Protein AF-A0A7J7IJU5-F1 (afdb_monomer_lite)

pLDDT: mean 72.59, std 25.87, range [23.06, 98.38]

InterPro domains:
  IPR029044 Nucleotide-diphospho-sugar transferases [G3DSA:3.90.550.10] (80-306)
  IPR029044 Nucleotide-diphospho-sugar transferases [SSF53448] (81-283)
  IPR050587 GNT1/Glycosyltransferase 8 [PTHR11183] (46-292)

Foldseek 3Di:
DDDDDDPDDQDDDFDDQQWDQDPDDDDDDDDDDDDDDDDDDDDDDDDDDDDPPDPPPAPDPLDDDPPLADPVRHGQAWAEAAEEEEEALVLLVLLLQQLVLQVVFADVQQEDADPPAFAEADHNVSRNVRSVVQVVCVVPHRRYAAEYEYEPNHDPVSRVVCRNSRYYYYYFYFQAQLLPDDPLDDVVQRRQCSVLCLQAPQSHQKYWYAYSSTGHNHHPRLLQLFAAKEFAASGLQFTDPRTMMHRHDPVVSVVLSVCSNPADFPNSHDRSSVSRVVVCLSLAAEEDPDDPRPNDDYDDSPDRDPHDYHYYDRPPPPPDD

Radius of gyration: 22.29 Å; chains: 1; bounding box: 72×48×71 Å

Organism: NCBI:txid2690220

Structure (mmCIF, N/CA/C/O backbone):
data_AF-A0A7J7IJU5-F1
#
_entry.id   AF-A0A7J7IJU5-F1
#
loop_
_atom_site.group_PDB
_atom_site.id
_atom_site.type_symbol
_atom_site.label_atom_id
_atom_site.label_alt_id
_atom_site.label_comp_id
_atom_site.label_asym_id
_atom_site.label_entity_id
_atom_site.label_seq_id
_atom_site.pdbx_PDB_ins_code
_atom_site.Cartn_x
_atom_site.Cartn_y
_atom_site.Cartn_z
_atom_site.occupancy
_atom_site.B_iso_or_equiv
_atom_site.auth_seq_id
_atom_site.auth_comp_id
_atom_site.auth_asym_id
_atom_site.auth_atom_id
_atom_site.pdbx_PDB_model_num
ATOM 1 N N . MET A 1 1 ? -13.510 -19.872 -47.239 1.00 38.62 1 MET A N 1
ATOM 2 C CA . MET A 1 1 ? -12.291 -20.100 -46.435 1.00 38.62 1 MET A CA 1
ATOM 3 C C . MET A 1 1 ? -11.341 -18.932 -46.670 1.00 38.62 1 MET A C 1
ATOM 5 O O . MET A 1 1 ? -10.743 -18.876 -47.733 1.00 38.62 1 MET A O 1
ATOM 9 N N . ARG A 1 2 ? -11.307 -17.959 -45.749 1.00 26.45 2 ARG A N 1
ATOM 10 C CA . ARG A 1 2 ? -10.213 -16.995 -45.505 1.00 26.45 2 ARG A CA 1
ATOM 11 C C . ARG A 1 2 ? -10.638 -16.083 -44.348 1.00 26.45 2 ARG A C 1
ATOM 13 O O . ARG A 1 2 ? -11.467 -15.198 -44.511 1.00 26.45 2 ARG A O 1
ATOM 20 N N . PHE A 1 3 ? -10.116 -16.413 -43.171 1.00 32.12 3 PHE A N 1
ATOM 21 C CA . PHE A 1 3 ? -10.009 -15.539 -42.007 1.00 32.12 3 PHE A CA 1
ATOM 22 C C . PHE A 1 3 ? -9.029 -14.413 -42.338 1.00 32.12 3 PHE A C 1
ATOM 24 O O . PHE A 1 3 ? -7.955 -14.719 -42.851 1.00 32.12 3 PHE A O 1
ATOM 31 N N . GLN A 1 4 ? -9.344 -13.164 -41.987 1.00 31.05 4 GLN A N 1
ATOM 32 C CA . GLN A 1 4 ? -8.319 -12.174 -41.653 1.00 31.05 4 GLN A CA 1
ATOM 33 C C . GLN A 1 4 ? -8.912 -10.997 -40.858 1.00 31.05 4 GLN A C 1
ATOM 35 O O . GLN A 1 4 ? -9.687 -10.198 -41.371 1.00 31.05 4 GLN A O 1
ATOM 40 N N . THR A 1 5 ? -8.492 -10.944 -39.588 1.00 31.42 5 THR A N 1
ATOM 41 C CA . THR A 1 5 ? -8.144 -9.744 -38.800 1.00 31.42 5 THR A CA 1
ATOM 42 C C . THR A 1 5 ? -9.168 -8.610 -38.696 1.00 31.42 5 THR A C 1
ATOM 44 O O . THR A 1 5 ? -9.097 -7.622 -39.420 1.00 31.42 5 THR A O 1
ATOM 47 N N . LEU A 1 6 ? -10.014 -8.679 -37.661 1.00 27.66 6 LEU A N 1
ATOM 48 C CA . LEU A 1 6 ? -10.513 -7.481 -36.980 1.00 27.66 6 LEU A CA 1
ATOM 49 C C . LEU A 1 6 ? -9.526 -7.119 -35.859 1.00 27.66 6 LEU A C 1
ATOM 51 O O . LEU A 1 6 ? -9.515 -7.739 -34.798 1.00 27.66 6 LEU A O 1
ATOM 55 N N . ALA A 1 7 ? -8.678 -6.125 -36.113 1.00 28.22 7 ALA A N 1
ATOM 56 C CA . ALA A 1 7 ? -7.952 -5.422 -35.067 1.00 28.22 7 ALA A CA 1
ATOM 57 C C . ALA A 1 7 ? -8.951 -4.517 -34.329 1.00 28.22 7 ALA A C 1
ATOM 59 O O . ALA A 1 7 ? -9.384 -3.496 -34.860 1.00 28.22 7 ALA A O 1
ATOM 60 N N . PHE A 1 8 ? -9.360 -4.910 -33.122 1.00 29.73 8 PHE A N 1
ATOM 61 C CA . PHE A 1 8 ? -10.132 -4.040 -32.237 1.00 29.73 8 PHE A CA 1
ATOM 62 C C . PHE A 1 8 ? -9.184 -3.009 -31.620 1.00 29.73 8 PHE A C 1
ATOM 64 O O . PHE A 1 8 ? -8.458 -3.292 -30.670 1.00 29.73 8 PHE A O 1
ATOM 71 N N . ALA A 1 9 ? -9.177 -1.806 -32.190 1.00 29.08 9 ALA A N 1
ATOM 72 C CA . ALA A 1 9 ? -8.579 -0.637 -31.570 1.00 29.08 9 ALA A CA 1
ATOM 73 C C . ALA A 1 9 ? -9.382 -0.280 -30.307 1.00 29.08 9 ALA A C 1
ATOM 75 O O . ALA A 1 9 ? -10.560 0.074 -30.389 1.00 29.08 9 ALA A O 1
ATOM 76 N N . CYS A 1 10 ? -8.750 -0.386 -29.136 1.00 31.80 10 CYS A N 1
ATOM 77 C CA . CYS A 1 10 ? -9.272 0.159 -27.884 1.00 31.80 10 CYS A CA 1
ATOM 78 C C . CYS A 1 10 ? -9.218 1.692 -27.965 1.00 31.80 10 CYS A C 1
ATOM 80 O O . CYS A 1 10 ? -8.176 2.305 -27.736 1.00 31.80 10 CYS A O 1
ATOM 82 N N . PHE A 1 11 ? -10.333 2.307 -28.355 1.00 26.62 11 PHE A N 1
ATOM 83 C CA . PHE A 1 11 ? -10.496 3.756 -28.337 1.00 26.62 11 PHE A CA 1
ATOM 84 C C . PHE A 1 11 ? -10.650 4.266 -26.900 1.00 26.62 11 PHE A C 1
ATOM 86 O O . PHE A 1 11 ? -11.358 3.683 -26.081 1.00 26.62 11 PHE A O 1
ATOM 93 N N . PHE A 1 12 ? -9.959 5.373 -26.631 1.00 28.73 12 PHE A N 1
ATOM 94 C CA . PHE A 1 12 ? -9.918 6.101 -25.369 1.00 28.73 12 PHE A CA 1
ATOM 95 C C . PHE A 1 12 ? -11.319 6.408 -24.820 1.00 28.73 12 PHE A C 1
ATOM 97 O O . PHE A 1 12 ? -12.064 7.188 -25.407 1.00 28.73 12 PHE A O 1
ATOM 104 N N . PHE A 1 13 ? -11.616 5.882 -23.635 1.00 25.08 13 PHE A N 1
ATOM 105 C CA . PHE A 1 13 ? -12.555 6.486 -22.695 1.00 25.08 13 PHE A CA 1
ATOM 106 C C . PHE A 1 13 ? -11.824 6.607 -21.357 1.00 25.08 13 PHE A C 1
ATOM 108 O O . PHE A 1 13 ? -11.485 5.602 -20.739 1.00 25.08 13 PHE A O 1
ATOM 115 N N . LEU A 1 14 ? -11.521 7.843 -20.944 1.00 27.62 14 LEU A N 1
ATOM 116 C CA . LEU A 1 14 ? -11.050 8.131 -19.591 1.00 27.62 14 LEU A CA 1
ATOM 117 C C . LEU A 1 14 ? -12.208 7.860 -18.624 1.00 27.62 14 LEU A C 1
ATOM 119 O O . LEU A 1 14 ? -13.144 8.654 -18.546 1.00 27.62 14 LEU A O 1
ATOM 123 N N . ALA A 1 15 ? -12.135 6.765 -17.874 1.00 28.16 15 ALA A N 1
ATOM 124 C CA . ALA A 1 15 ? -12.884 6.626 -16.636 1.00 28.16 15 ALA A CA 1
ATOM 125 C C . ALA A 1 15 ? -12.007 7.179 -15.502 1.00 28.16 15 ALA A C 1
ATOM 127 O O . ALA A 1 15 ? -10.975 6.600 -15.163 1.00 28.16 15 ALA A O 1
ATOM 128 N N . LEU A 1 16 ? -12.387 8.339 -14.957 1.00 29.56 16 LEU A N 1
ATOM 129 C CA . LEU A 1 16 ? -11.792 8.869 -13.733 1.00 29.56 16 LEU A CA 1
ATOM 130 C C . LEU A 1 16 ? -12.107 7.911 -12.579 1.00 29.56 16 LEU A C 1
ATOM 132 O O . LEU A 1 16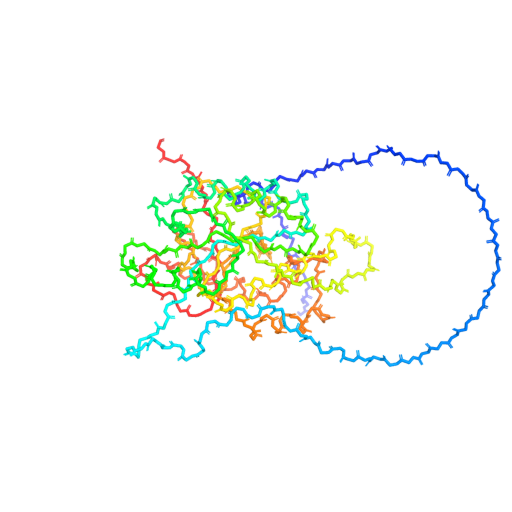 ? -13.239 7.841 -12.105 1.00 29.56 16 LEU A O 1
ATOM 136 N N . VAL A 1 17 ? -11.086 7.215 -12.091 1.00 34.50 17 VAL A N 1
ATOM 137 C CA . VAL A 1 17 ? -11.054 6.761 -10.700 1.00 34.50 17 VAL A CA 1
ATOM 138 C C . VAL A 1 17 ? -10.927 8.025 -9.845 1.00 34.50 17 VAL A C 1
ATOM 140 O O . VAL A 1 17 ? -10.133 8.903 -10.181 1.00 34.50 17 VAL A O 1
ATOM 143 N N . SER A 1 18 ? -11.691 8.158 -8.757 1.00 33.94 18 SER A N 1
ATOM 144 C CA . SER A 1 18 ? -11.600 9.289 -7.809 1.00 33.94 18 SER A CA 1
ATOM 145 C C . SER A 1 18 ? -10.322 9.257 -6.949 1.00 33.94 18 SER A C 1
ATOM 147 O O . SER A 1 18 ? -10.354 9.483 -5.745 1.00 33.94 18 SER A O 1
ATOM 149 N N . VAL A 1 19 ? -9.194 9.000 -7.606 1.00 34.78 19 VAL A N 1
ATOM 150 C CA . VAL A 1 19 ? -7.821 9.217 -7.178 1.00 34.78 19 VAL A CA 1
ATOM 151 C C . VAL A 1 19 ? -7.197 10.076 -8.275 1.00 34.78 19 VAL A C 1
ATOM 153 O O . VAL A 1 19 ? -6.889 9.597 -9.366 1.00 34.78 19 VAL A O 1
ATOM 156 N N . VAL A 1 20 ? -7.083 11.381 -8.030 1.00 30.08 20 VAL A N 1
ATOM 157 C CA . VAL A 1 20 ? -6.469 12.303 -8.992 1.00 30.08 20 VAL A CA 1
ATOM 158 C C . VAL A 1 20 ? -4.949 12.155 -8.889 1.00 30.08 20 VAL A C 1
ATOM 160 O O . VAL A 1 20 ? -4.330 12.820 -8.069 1.00 30.08 20 VAL A O 1
ATOM 163 N N . SER A 1 21 ? -4.344 11.290 -9.712 1.00 31.09 21 SER A N 1
ATOM 164 C CA . SER A 1 21 ? -2.883 11.274 -9.900 1.00 31.09 21 SER A CA 1
ATOM 165 C C . SER A 1 21 ? -2.482 12.533 -10.671 1.00 31.09 21 SER A C 1
ATOM 167 O O . SER A 1 21 ? -2.738 12.676 -11.873 1.00 31.09 21 SER A O 1
ATOM 169 N N . THR A 1 22 ? -1.900 13.507 -9.973 1.00 27.75 22 THR A N 1
ATOM 170 C CA . THR A 1 22 ? -1.350 14.706 -10.608 1.00 27.75 22 THR A CA 1
ATOM 171 C C . THR A 1 22 ? 0.013 14.378 -11.210 1.00 27.75 22 THR A C 1
ATOM 173 O O . THR A 1 22 ? 0.999 14.224 -10.490 1.00 27.75 22 THR A O 1
ATOM 176 N N . ARG A 1 23 ? 0.108 14.319 -12.544 1.00 29.00 23 ARG A N 1
ATOM 177 C CA . ARG A 1 23 ? 1.403 14.317 -13.242 1.00 29.00 23 ARG A CA 1
ATOM 178 C C . ARG A 1 23 ? 2.095 15.671 -13.046 1.00 29.00 23 ARG A C 1
ATOM 180 O O . ARG A 1 23 ? 1.832 16.609 -13.792 1.00 29.00 23 ARG A O 1
ATOM 187 N N . SER A 1 24 ? 3.009 15.766 -12.086 1.00 29.55 24 SER A N 1
ATOM 188 C CA . SER A 1 24 ? 3.898 16.925 -11.950 1.00 29.55 24 SER A CA 1
ATOM 189 C C . SER A 1 24 ? 5.119 16.766 -12.859 1.00 29.55 24 SER A C 1
ATOM 191 O O . SER A 1 24 ? 6.036 16.000 -12.568 1.00 29.55 24 SER A O 1
ATOM 193 N N . ALA A 1 25 ? 5.135 17.495 -13.976 1.00 29.41 25 ALA A N 1
ATOM 194 C CA . ALA A 1 25 ? 6.329 17.717 -14.786 1.00 29.41 25 ALA A CA 1
ATOM 195 C C . ALA A 1 25 ? 7.135 18.878 -14.178 1.00 29.41 25 ALA A C 1
ATOM 197 O O . ALA A 1 25 ? 6.853 20.043 -14.445 1.00 29.41 25 ALA A O 1
ATOM 198 N N . LEU A 1 26 ? 8.130 18.568 -13.346 1.00 27.89 26 LEU A N 1
ATOM 199 C CA . LEU A 1 26 ? 9.139 19.538 -12.917 1.00 27.89 26 LEU A CA 1
ATOM 200 C C . LEU A 1 26 ? 10.349 19.425 -13.849 1.00 27.89 26 LEU A C 1
ATOM 202 O O . LEU A 1 26 ? 11.169 18.517 -13.738 1.00 27.89 26 LEU A O 1
ATOM 206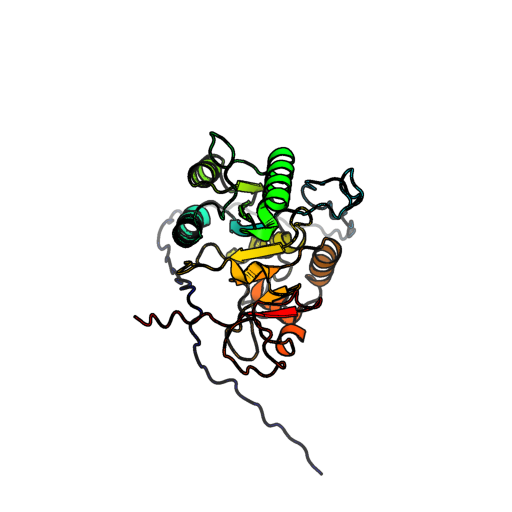 N N . SER A 1 27 ? 10.408 20.345 -14.810 1.00 25.02 27 SER A N 1
ATOM 207 C CA . SER A 1 27 ? 11.560 20.586 -15.679 1.00 25.02 27 SER A CA 1
ATOM 208 C C . SER A 1 27 ? 12.693 21.208 -14.862 1.00 25.02 27 SER A C 1
ATOM 210 O O . SER A 1 27 ? 12.609 22.376 -14.489 1.00 25.02 27 SER A O 1
ATOM 212 N N . ALA A 1 28 ? 13.760 20.453 -14.607 1.00 26.80 28 ALA A N 1
ATOM 213 C CA . ALA A 1 28 ? 15.030 21.006 -14.151 1.00 26.80 28 ALA A CA 1
ATOM 214 C C . ALA A 1 28 ? 15.864 21.401 -15.381 1.00 26.80 28 ALA A C 1
ATOM 216 O O . ALA A 1 28 ? 16.470 20.550 -16.031 1.00 26.80 28 ALA A O 1
ATOM 217 N N . GLN A 1 29 ? 15.863 22.692 -15.717 1.00 25.11 29 GLN A N 1
ATOM 218 C CA . GLN A 1 29 ? 16.874 23.302 -16.580 1.00 25.11 29 GLN A CA 1
ATOM 219 C C . GLN A 1 29 ? 17.861 24.101 -15.720 1.00 25.11 29 GLN A C 1
ATOM 221 O O . GLN A 1 29 ? 17.470 24.741 -14.749 1.00 25.11 29 GLN A O 1
ATOM 226 N N . ASP A 1 30 ? 19.121 24.046 -16.153 1.00 24.31 30 ASP A N 1
ATOM 227 C CA . ASP A 1 30 ? 20.288 24.846 -15.769 1.00 24.31 30 ASP A CA 1
ATOM 228 C C . ASP A 1 30 ? 20.944 24.631 -14.396 1.00 24.31 30 ASP A C 1
ATOM 230 O O . ASP A 1 30 ? 20.589 25.243 -13.396 1.00 24.31 30 ASP A O 1
ATOM 234 N N . ALA A 1 31 ? 22.047 23.868 -14.410 1.00 25.59 31 ALA A N 1
ATOM 235 C CA . ALA A 1 31 ? 23.362 24.366 -13.982 1.00 25.59 31 ALA A CA 1
ATOM 236 C C . ALA A 1 31 ? 24.473 23.343 -14.300 1.00 25.59 31 ALA A C 1
ATOM 238 O O . ALA A 1 31 ? 24.598 22.324 -13.628 1.00 25.59 31 ALA A O 1
ATOM 239 N N . SER A 1 32 ? 25.311 23.617 -15.307 1.00 26.33 32 SER A N 1
ATOM 240 C CA . SER A 1 32 ? 26.780 23.456 -15.224 1.00 26.33 32 SER A CA 1
ATOM 241 C C . SER A 1 32 ? 27.451 23.682 -16.585 1.00 26.33 32 SER A C 1
ATOM 243 O O . SER A 1 32 ? 27.521 22.815 -17.450 1.00 26.33 32 SER A O 1
ATOM 245 N N . LYS A 1 33 ? 28.026 24.875 -16.752 1.00 25.83 33 LYS A N 1
ATOM 246 C CA . LYS A 1 33 ? 29.188 25.085 -17.619 1.00 25.83 33 LYS A CA 1
ATOM 247 C C . LYS A 1 33 ? 30.412 25.134 -16.715 1.00 25.83 33 LYS A C 1
ATOM 249 O O . LYS A 1 33 ? 30.638 26.160 -16.086 1.00 25.83 33 LYS A O 1
ATOM 254 N N . GLN A 1 34 ? 31.227 24.082 -16.704 1.00 27.52 34 GLN A N 1
ATOM 255 C CA . GLN A 1 34 ? 32.669 24.278 -16.565 1.00 27.52 34 GLN A CA 1
ATOM 256 C C . GLN A 1 34 ? 33.465 23.113 -17.156 1.00 27.52 34 GLN A C 1
ATOM 258 O O . GLN A 1 34 ? 33.178 21.938 -16.964 1.00 27.52 34 GLN A O 1
ATOM 263 N N . THR A 1 35 ? 34.432 23.505 -17.970 1.00 25.81 35 THR A N 1
ATOM 264 C CA . THR A 1 35 ? 35.278 22.729 -18.874 1.00 25.81 35 THR A CA 1
ATOM 265 C C . THR A 1 35 ? 36.474 22.072 -18.171 1.00 25.81 35 THR A C 1
ATOM 267 O O . THR A 1 35 ? 37.166 22.776 -17.450 1.00 25.81 35 THR A O 1
ATOM 270 N N . ARG A 1 36 ? 36.716 20.781 -18.490 1.00 23.77 36 ARG A N 1
ATOM 271 C CA . ARG A 1 36 ? 37.984 20.028 -18.768 1.00 23.77 36 ARG A CA 1
ATOM 272 C C . ARG A 1 36 ? 39.268 20.291 -17.929 1.00 23.77 36 ARG A C 1
ATOM 274 O O . ARG A 1 36 ? 39.547 21.435 -17.603 1.00 23.77 36 ARG A O 1
ATOM 281 N N . PRO A 1 37 ? 40.151 19.278 -17.716 1.00 25.50 37 PRO A N 1
ATOM 282 C CA . PRO A 1 37 ? 40.849 18.610 -18.825 1.00 25.50 37 PRO A CA 1
ATOM 283 C C . PRO A 1 37 ? 41.052 17.086 -18.728 1.00 25.50 37 PRO A C 1
ATOM 285 O O . PRO A 1 37 ? 40.875 16.434 -17.710 1.00 25.50 37 PRO A O 1
ATOM 288 N N . THR A 1 38 ? 41.415 16.566 -19.896 1.00 25.62 38 THR A N 1
ATOM 289 C CA . THR A 1 38 ? 41.732 15.198 -20.312 1.00 25.62 38 THR A CA 1
ATOM 290 C C . THR A 1 38 ? 43.118 14.718 -19.878 1.00 25.62 38 THR A C 1
ATOM 292 O O . THR A 1 38 ? 44.092 15.429 -20.114 1.00 25.62 38 THR A O 1
ATOM 295 N N . THR A 1 39 ? 43.226 13.454 -19.469 1.00 27.36 39 THR A N 1
ATOM 296 C CA . THR A 1 39 ? 44.414 12.595 -19.648 1.00 27.36 39 THR A CA 1
ATOM 297 C C . THR A 1 39 ? 43.942 11.162 -19.930 1.00 27.36 39 THR A C 1
ATOM 299 O O . THR A 1 39 ? 42.901 10.746 -19.429 1.00 27.36 39 THR A O 1
ATOM 302 N N . GLY A 1 40 ? 44.627 10.454 -20.835 1.00 23.97 40 GLY A N 1
ATOM 303 C CA . GLY A 1 40 ? 44.150 9.206 -21.447 1.00 23.97 40 GLY A CA 1
ATOM 304 C C . GLY A 1 40 ? 45.037 7.974 -21.242 1.00 23.97 40 GLY A C 1
ATOM 305 O O . GLY A 1 40 ? 46.014 8.038 -20.501 1.00 23.97 40 GLY A O 1
ATOM 306 N N . ARG A 1 41 ? 44.699 6.926 -22.028 1.00 26.30 41 ARG A N 1
ATOM 307 C CA . ARG A 1 41 ? 45.319 5.581 -22.200 1.00 26.30 41 ARG A CA 1
ATOM 308 C C . ARG A 1 41 ? 45.111 4.607 -21.025 1.00 26.30 41 ARG A C 1
ATOM 310 O O . ARG A 1 41 ? 45.161 5.037 -19.889 1.00 26.30 41 ARG A O 1
ATOM 317 N N . SER A 1 42 ? 44.885 3.298 -21.189 1.00 23.48 42 SER A N 1
ATOM 318 C CA . SER A 1 42 ? 44.907 2.349 -22.323 1.00 23.48 42 SER A CA 1
ATOM 319 C C . SER A 1 42 ? 44.070 1.096 -21.967 1.00 23.48 42 SER A C 1
ATOM 321 O O . SER A 1 42 ? 43.615 0.969 -20.837 1.00 23.48 42 SER A O 1
ATOM 323 N N . ALA A 1 43 ? 43.869 0.223 -22.960 1.00 24.41 43 ALA A N 1
ATOM 324 C CA . ALA A 1 43 ? 43.073 -1.010 -22.992 1.00 24.41 43 ALA A CA 1
ATOM 325 C C . ALA A 1 43 ? 43.627 -2.222 -22.193 1.00 24.41 43 ALA A C 1
ATOM 327 O O . ALA A 1 43 ? 44.726 -2.136 -21.654 1.00 24.41 43 ALA A O 1
ATOM 328 N N . GLU A 1 44 ? 42.868 -3.336 -22.274 1.00 24.41 44 GLU A N 1
ATOM 329 C CA . GLU A 1 44 ? 43.068 -4.720 -21.759 1.00 24.41 44 GLU A CA 1
ATOM 330 C C . GLU A 1 44 ? 42.461 -4.944 -20.351 1.00 24.41 44 GLU A C 1
ATOM 332 O O . GLU A 1 44 ? 42.565 -4.085 -19.490 1.00 24.41 44 GLU A O 1
ATOM 337 N N . ASP A 1 45 ? 41.729 -6.011 -20.015 1.00 23.06 45 ASP A N 1
ATOM 338 C CA . ASP A 1 45 ? 41.604 -7.351 -20.587 1.00 23.06 45 ASP A CA 1
ATOM 339 C C . ASP A 1 45 ? 40.252 -7.992 -20.185 1.00 23.06 45 ASP A C 1
ATOM 341 O O . ASP A 1 45 ? 39.629 -7.675 -19.170 1.00 23.06 45 ASP A O 1
ATOM 345 N N . SER A 1 46 ? 39.830 -8.919 -21.026 1.00 25.64 46 SER A N 1
ATOM 346 C CA . SER A 1 46 ? 38.767 -9.908 -20.908 1.00 25.64 46 SER A CA 1
ATOM 347 C C . SER A 1 46 ? 38.892 -10.788 -19.655 1.00 25.64 46 SER A C 1
ATOM 349 O O . SER A 1 46 ? 39.908 -11.440 -19.450 1.00 25.64 46 SER A O 1
ATOM 351 N N . SER A 1 47 ? 37.812 -10.957 -18.888 1.00 24.30 47 SER A N 1
ATOM 352 C CA . SER A 1 47 ? 37.566 -12.230 -18.193 1.00 24.30 47 SER A CA 1
ATOM 353 C C . SER A 1 47 ? 36.078 -12.444 -17.920 1.00 24.30 47 SER A C 1
ATOM 355 O O . SER A 1 47 ? 35.404 -11.696 -17.217 1.00 24.30 47 SER A O 1
ATOM 357 N N . VAL A 1 48 ? 35.574 -13.492 -18.559 1.00 33.25 48 VAL A N 1
ATOM 358 C CA . VAL A 1 48 ? 34.315 -14.169 -18.276 1.00 33.25 48 VAL A CA 1
ATOM 359 C C . VAL A 1 48 ? 34.539 -15.030 -17.038 1.00 33.25 48 VAL A C 1
ATOM 361 O O . VAL A 1 48 ? 35.357 -15.939 -17.117 1.00 33.25 48 VAL A O 1
ATOM 364 N N . THR A 1 49 ? 33.783 -14.823 -15.958 1.00 25.14 49 THR A N 1
ATOM 365 C CA . THR A 1 49 ? 33.510 -15.890 -14.980 1.00 25.14 49 THR A CA 1
ATOM 366 C C . THR A 1 49 ? 32.270 -15.614 -14.125 1.00 25.14 49 THR A C 1
ATOM 368 O O . THR A 1 49 ? 32.115 -14.567 -13.508 1.00 25.14 49 THR A O 1
ATOM 371 N N . GLU A 1 50 ? 31.419 -16.641 -14.106 1.00 25.02 50 GLU A N 1
ATOM 372 C CA . GLU A 1 50 ? 30.509 -17.071 -13.040 1.00 25.02 50 GLU A CA 1
ATOM 373 C C . GLU A 1 50 ? 29.383 -16.147 -12.555 1.00 25.02 50 GLU A C 1
ATOM 375 O O . GLU A 1 50 ? 29.518 -15.313 -11.662 1.00 25.02 50 GLU A O 1
ATOM 380 N N . HIS A 1 51 ? 28.181 -16.487 -13.036 1.00 29.55 51 HIS A N 1
ATOM 381 C CA . HIS A 1 51 ? 26.915 -16.291 -12.339 1.00 29.55 51 HIS A CA 1
ATOM 382 C C . HIS A 1 51 ? 26.945 -16.952 -10.952 1.00 29.55 51 HIS A C 1
ATOM 384 O O . HIS A 1 51 ? 26.456 -18.066 -10.755 1.00 29.55 51 HIS A O 1
ATOM 390 N N . THR A 1 52 ? 27.472 -16.244 -9.959 1.00 24.88 52 THR A N 1
ATOM 391 C CA . THR A 1 52 ? 27.208 -16.556 -8.558 1.00 24.88 52 THR A CA 1
ATOM 392 C C . THR A 1 52 ? 25.755 -16.192 -8.277 1.00 24.88 52 THR A C 1
ATOM 394 O O . THR A 1 52 ? 25.362 -15.029 -8.196 1.00 24.88 52 THR A O 1
ATOM 397 N N . LYS A 1 53 ? 24.924 -17.231 -8.189 1.00 30.64 53 LYS A N 1
ATOM 398 C CA . LYS A 1 53 ? 23.526 -17.177 -7.771 1.00 30.64 53 LYS A CA 1
ATOM 399 C C . LYS A 1 53 ? 23.494 -16.713 -6.312 1.00 30.64 53 LYS A C 1
ATOM 401 O O . LYS A 1 53 ? 23.554 -17.527 -5.394 1.00 30.64 53 LYS A O 1
ATOM 406 N N . LEU A 1 54 ? 23.482 -15.397 -6.104 1.00 24.14 54 LEU A N 1
ATOM 407 C CA . LEU A 1 54 ? 23.339 -14.801 -4.780 1.00 24.14 54 LEU A CA 1
ATOM 408 C C . LEU A 1 54 ? 21.990 -15.267 -4.204 1.00 24.14 54 LEU A C 1
ATOM 410 O O . LEU A 1 54 ? 20.967 -15.094 -4.875 1.00 24.14 54 LEU A O 1
ATOM 414 N N . PRO A 1 55 ? 21.944 -15.876 -3.008 1.00 25.77 55 PRO A N 1
ATOM 415 C CA . PRO A 1 55 ? 20.673 -16.229 -2.403 1.00 25.77 55 PRO A CA 1
ATOM 416 C C . PRO A 1 55 ? 19.893 -14.937 -2.137 1.00 25.77 55 PRO A C 1
ATOM 418 O O . PRO A 1 55 ? 20.396 -14.035 -1.464 1.00 25.77 55 PRO A O 1
ATOM 421 N N . LEU A 1 56 ? 18.667 -14.844 -2.669 1.00 32.62 56 LEU A N 1
ATOM 422 C CA . LEU A 1 56 ? 17.702 -13.827 -2.257 1.00 32.62 56 LEU A CA 1
ATOM 423 C C . LEU A 1 56 ? 17.417 -14.049 -0.770 1.00 32.62 56 LEU A C 1
ATOM 425 O O . LEU A 1 56 ? 16.564 -14.848 -0.396 1.00 32.62 56 LEU A O 1
ATOM 429 N N . GLN A 1 57 ? 18.152 -13.362 0.097 1.00 35.22 57 GLN A N 1
ATOM 430 C CA . GLN A 1 57 ? 17.727 -13.217 1.476 1.00 35.22 57 GLN A CA 1
ATOM 431 C C . GLN A 1 57 ? 16.478 -12.328 1.445 1.00 35.22 57 GLN A C 1
ATOM 433 O O . GLN A 1 57 ? 16.532 -11.164 1.042 1.00 35.22 57 GLN A O 1
ATOM 438 N N . THR A 1 58 ? 15.333 -12.893 1.804 1.00 39.09 58 THR A N 1
ATOM 439 C CA . THR A 1 58 ? 14.074 -12.174 2.011 1.00 39.09 58 THR A CA 1
ATOM 440 C C . THR A 1 58 ? 14.265 -11.085 3.071 1.00 39.09 58 THR A C 1
ATOM 442 O O . THR A 1 58 ? 14.932 -11.306 4.084 1.00 39.09 58 THR A O 1
ATOM 445 N N . GLY A 1 59 ? 13.739 -9.887 2.800 1.00 38.81 59 GLY A N 1
ATOM 446 C CA . GLY A 1 59 ? 13.745 -8.753 3.725 1.00 38.81 59 GLY A CA 1
ATOM 447 C C . GLY A 1 59 ? 13.020 -9.057 5.038 1.00 38.81 59 GLY A C 1
ATOM 448 O O . GLY A 1 59 ? 12.291 -10.040 5.134 1.00 38.81 59 GLY A O 1
ATOM 449 N N . VAL A 1 60 ? 13.298 -8.219 6.040 1.00 44.38 60 VAL A N 1
ATOM 450 C CA . VAL A 1 60 ? 12.853 -8.262 7.444 1.00 44.38 60 VAL A CA 1
ATOM 451 C C . VAL A 1 60 ? 11.532 -9.019 7.639 1.00 44.38 60 VAL A C 1
ATOM 453 O O . VAL A 1 60 ? 10.451 -8.502 7.368 1.00 44.38 60 VAL A O 1
ATOM 456 N N . ARG A 1 61 ? 11.626 -10.261 8.134 1.00 52.03 61 ARG A N 1
ATOM 457 C CA . ARG A 1 61 ? 10.475 -10.997 8.662 1.00 52.03 61 ARG A CA 1
ATOM 458 C C . ARG A 1 61 ? 10.163 -10.435 10.044 1.00 52.03 61 ARG A C 1
ATOM 460 O O . ARG A 1 61 ? 10.829 -10.802 11.008 1.00 52.03 61 ARG A O 1
ATOM 467 N N . LEU A 1 62 ? 9.157 -9.571 10.129 1.00 57.12 62 LEU A N 1
ATOM 468 C CA . LEU A 1 62 ? 8.398 -9.421 11.366 1.00 57.12 62 LEU A CA 1
ATOM 469 C C . LEU A 1 62 ? 7.496 -10.660 11.465 1.00 57.12 62 LEU A C 1
ATOM 471 O O . LEU A 1 62 ? 6.418 -10.725 10.871 1.00 57.12 62 LEU A O 1
ATOM 475 N N . ALA A 1 63 ? 8.043 -11.724 12.051 1.00 47.94 63 ALA A N 1
ATOM 476 C CA . ALA A 1 63 ? 7.368 -13.000 12.181 1.00 47.94 63 ALA A CA 1
ATOM 477 C C . ALA A 1 63 ? 6.471 -12.988 13.424 1.00 47.94 63 ALA A C 1
ATOM 479 O O . ALA A 1 63 ? 6.909 -13.311 14.529 1.00 47.94 63 ALA A O 1
ATOM 480 N N . LEU A 1 64 ? 5.179 -12.728 13.215 1.00 54.97 64 LEU A N 1
ATOM 481 C CA . LEU A 1 64 ? 4.164 -13.194 14.152 1.00 54.97 64 LEU A CA 1
ATOM 482 C C . LEU A 1 64 ? 4.201 -14.733 14.176 1.00 54.97 64 LEU A C 1
ATOM 484 O O . LEU A 1 64 ? 4.293 -15.367 13.125 1.00 54.97 64 LEU A O 1
ATOM 488 N N . ASP A 1 65 ? 4.149 -15.320 15.376 1.00 50.41 65 ASP A N 1
ATOM 489 C CA . ASP A 1 65 ? 4.164 -16.775 15.594 1.00 50.41 65 ASP A CA 1
ATOM 490 C C . ASP A 1 65 ? 3.264 -17.526 14.588 1.00 50.41 65 ASP A C 1
ATOM 492 O O . ASP A 1 65 ? 2.068 -17.242 14.471 1.00 50.41 65 ASP A O 1
ATOM 496 N N . GLN A 1 66 ? 3.877 -18.456 13.846 1.00 48.94 66 GLN A N 1
ATOM 497 C CA . GLN A 1 66 ? 3.326 -19.141 12.669 1.00 48.94 66 GLN A CA 1
ATOM 498 C C . GLN A 1 66 ? 2.324 -20.248 13.010 1.00 48.94 66 GLN A C 1
ATOM 500 O O . GLN A 1 66 ? 1.786 -20.887 12.108 1.00 48.94 66 GLN A O 1
ATOM 505 N N . THR A 1 67 ? 2.049 -20.483 14.293 1.00 51.28 67 THR A N 1
ATOM 506 C CA . THR A 1 67 ? 1.081 -21.497 14.733 1.00 51.28 67 THR A CA 1
ATOM 507 C C . THR A 1 67 ? -0.343 -21.214 14.246 1.00 51.28 67 THR A C 1
ATOM 509 O O . THR A 1 67 ? -1.184 -22.106 14.297 1.00 51.28 67 THR A O 1
ATOM 512 N N . GLY A 1 68 ? -0.623 -20.005 13.732 1.00 54.03 68 GLY A N 1
ATOM 513 C CA . GLY A 1 68 ? -1.901 -19.631 13.113 1.00 54.03 68 GLY A CA 1
ATOM 514 C C . GLY A 1 68 ? -3.083 -19.627 14.083 1.00 54.03 68 GLY A C 1
ATOM 515 O O . GLY A 1 68 ? -4.184 -19.241 13.701 1.00 54.03 68 GLY A O 1
ATOM 516 N N . LEU A 1 69 ? -2.848 -20.015 15.334 1.00 54.59 69 LEU A N 1
ATOM 517 C CA . LEU A 1 69 ? -3.821 -20.226 16.385 1.00 54.59 69 LEU A CA 1
ATOM 518 C C . LEU A 1 69 ? -3.411 -19.388 17.597 1.00 54.59 69 LEU A C 1
ATOM 520 O O . LEU A 1 69 ? -2.228 -19.242 17.903 1.00 54.59 69 LEU A O 1
ATOM 524 N N . ASP A 1 70 ? -4.382 -18.796 18.275 1.00 63.12 70 ASP A N 1
ATOM 525 C CA . ASP A 1 70 ? -4.168 -18.216 19.592 1.00 63.12 70 ASP A CA 1
ATOM 526 C C . ASP A 1 70 ? -4.124 -19.312 20.677 1.00 63.12 70 ASP A C 1
ATOM 528 O O . ASP A 1 70 ? -4.336 -20.498 20.414 1.00 63.12 70 ASP A O 1
ATOM 532 N N . ASN A 1 71 ? -3.882 -18.916 21.931 1.00 58.97 71 ASN A N 1
ATOM 533 C CA . ASN A 1 71 ? -3.843 -19.840 23.073 1.00 58.97 71 ASN A CA 1
ATOM 534 C C . ASN A 1 71 ? -5.174 -20.593 23.312 1.00 58.97 71 ASN A C 1
ATOM 536 O O . ASN A 1 71 ? -5.213 -21.489 24.152 1.00 58.97 71 ASN A O 1
ATOM 540 N N . SER A 1 72 ? -6.256 -20.230 22.610 1.00 58.06 72 SER A N 1
ATOM 541 C CA . SER A 1 72 ? -7.566 -20.889 22.662 1.00 58.06 72 SER A CA 1
ATOM 542 C C . SER A 1 72 ? -7.811 -21.867 21.504 1.00 58.06 72 SER A C 1
ATOM 544 O O . SER A 1 72 ? -8.832 -22.551 21.497 1.00 58.06 72 SER A O 1
ATOM 546 N N . GLY A 1 73 ? -6.891 -21.960 20.535 1.00 54.97 73 GLY A N 1
ATOM 547 C CA . GLY A 1 73 ? -7.086 -22.746 19.316 1.00 54.97 73 GLY A CA 1
ATOM 548 C C . GLY A 1 73 ? -7.955 -22.048 18.261 1.00 54.97 73 GLY A C 1
ATOM 549 O O . GLY A 1 73 ? -8.451 -22.715 17.355 1.00 54.97 73 GLY A O 1
ATOM 550 N N . SER A 1 74 ? -8.147 -20.728 18.357 1.00 53.53 74 SER A N 1
ATOM 551 C CA . SER A 1 74 ? -8.859 -19.915 17.359 1.00 53.53 74 SER A CA 1
ATOM 552 C C . SER A 1 74 ? -7.872 -19.266 16.384 1.00 53.53 74 SER A C 1
ATOM 554 O O . SER A 1 74 ? -6.757 -18.953 16.798 1.00 53.53 74 SER A O 1
ATOM 556 N N . PRO A 1 75 ? -8.231 -19.019 15.107 1.00 59.38 75 PRO A N 1
ATOM 557 C CA . PRO A 1 75 ? -7.333 -18.367 14.161 1.00 59.38 75 PRO A CA 1
ATOM 558 C C . PRO A 1 75 ? -6.844 -17.020 14.694 1.00 59.38 75 PRO A C 1
ATOM 560 O O . PRO A 1 75 ? -7.645 -16.142 15.020 1.00 59.38 75 PRO A O 1
ATOM 563 N N . LYS A 1 76 ? -5.526 -16.837 14.768 1.00 69.25 76 LYS A N 1
ATOM 564 C CA . LYS A 1 76 ? -4.932 -15.583 15.234 1.00 69.25 76 LYS A CA 1
ATOM 565 C C . LYS A 1 76 ? -5.196 -14.491 14.193 1.00 69.25 76 LYS A C 1
ATOM 567 O O . LYS A 1 76 ? -4.588 -14.490 13.122 1.00 69.25 76 LYS A O 1
ATOM 572 N N . LEU A 1 77 ? -6.123 -13.576 14.489 1.00 83.00 77 LEU A N 1
ATOM 573 C CA . LEU A 1 77 ? -6.455 -12.458 13.602 1.00 83.00 77 LEU A CA 1
ATOM 574 C C . LEU A 1 77 ? -5.218 -11.584 13.386 1.00 83.00 77 LEU A C 1
ATOM 576 O O . LEU A 1 77 ? -4.660 -11.031 14.332 1.00 83.00 77 LEU A O 1
ATOM 580 N N . ARG A 1 78 ? -4.787 -11.453 12.132 1.00 90.44 78 ARG A N 1
ATOM 581 C CA . ARG A 1 78 ? -3.700 -10.542 11.756 1.00 90.44 78 ARG A CA 1
ATOM 582 C C . ARG A 1 78 ? -4.257 -9.125 11.568 1.00 90.44 78 ARG A C 1
ATOM 584 O O . ARG A 1 78 ? -5.437 -8.983 11.262 1.00 90.44 78 ARG A O 1
ATOM 591 N N . PRO A 1 79 ? -3.475 -8.051 11.730 1.00 92.81 79 PRO A N 1
ATOM 592 C CA . PRO A 1 79 ? -3.961 -6.701 11.462 1.00 92.81 79 PRO A CA 1
ATOM 593 C C . PRO A 1 79 ? -4.324 -6.484 9.986 1.00 92.81 79 PRO A C 1
ATOM 595 O O . PRO A 1 79 ? -3.911 -7.238 9.101 1.00 92.81 79 PRO A O 1
ATOM 598 N N . LEU A 1 80 ? -5.070 -5.415 9.725 1.00 94.62 80 LEU A N 1
ATOM 599 C CA . LEU A 1 80 ? -5.265 -4.848 8.390 1.00 94.62 80 LEU A CA 1
ATOM 600 C C . LEU A 1 80 ? -4.357 -3.626 8.230 1.00 94.62 80 LEU A C 1
ATOM 602 O O . LEU A 1 80 ? -3.977 -3.015 9.232 1.00 94.62 80 LEU A O 1
ATOM 606 N N . ALA A 1 81 ? -4.030 -3.235 7.000 1.00 96.94 81 ALA A N 1
ATOM 607 C CA . ALA A 1 81 ? -3.281 -2.000 6.771 1.00 96.94 81 ALA A CA 1
ATOM 608 C C . ALA A 1 81 ? -3.664 -1.270 5.485 1.00 96.94 81 ALA A C 1
ATOM 610 O O . ALA A 1 81 ? -3.867 -1.883 4.438 1.00 96.94 81 ALA A O 1
ATOM 611 N N . PHE A 1 82 ? -3.683 0.057 5.570 1.00 97.50 82 PHE A N 1
ATOM 612 C CA . PHE A 1 82 ? -3.513 0.937 4.425 1.00 97.50 82 PHE A CA 1
ATOM 613 C C . PHE A 1 82 ? -2.019 1.157 4.212 1.00 97.50 82 PHE A C 1
ATOM 615 O O . PHE A 1 82 ? -1.317 1.561 5.141 1.00 97.50 82 PHE A O 1
ATOM 622 N N . VAL A 1 83 ? -1.529 0.864 3.011 1.00 98.38 83 VAL A N 1
ATOM 623 C CA . VAL A 1 83 ? -0.094 0.841 2.714 1.00 98.38 83 VAL A CA 1
ATOM 624 C C . VAL A 1 83 ? 0.229 1.777 1.560 1.00 98.38 83 VAL A C 1
ATOM 626 O O . VAL A 1 83 ? -0.462 1.786 0.549 1.00 98.38 83 VAL A O 1
ATOM 629 N N . THR A 1 84 ? 1.318 2.525 1.685 1.00 97.81 84 THR A N 1
ATOM 630 C CA . THR A 1 84 ? 1.940 3.258 0.575 1.00 97.81 84 THR A CA 1
ATOM 631 C C . THR A 1 84 ? 3.424 2.923 0.485 1.00 97.81 84 THR A C 1
ATOM 633 O O . THR A 1 84 ? 3.984 2.366 1.430 1.00 97.81 84 THR A O 1
ATOM 636 N N . PHE A 1 85 ? 4.071 3.236 -0.635 1.00 97.06 85 PHE A N 1
ATOM 637 C CA . PHE A 1 85 ? 5.493 2.966 -0.853 1.00 97.06 85 PHE A CA 1
ATOM 638 C C . PHE A 1 85 ? 6.256 4.233 -1.248 1.00 97.06 85 PHE A C 1
ATOM 640 O O . PHE A 1 85 ? 5.839 4.958 -2.149 1.00 97.06 85 PHE A O 1
ATOM 647 N N . LEU A 1 86 ? 7.391 4.473 -0.584 1.00 95.75 86 LEU A N 1
ATOM 648 C CA . LEU A 1 86 ? 8.232 5.659 -0.738 1.00 95.75 86 LEU A CA 1
ATOM 649 C C . LEU A 1 86 ? 9.675 5.256 -1.051 1.00 95.75 86 LEU A C 1
ATOM 651 O O . LEU A 1 86 ? 10.351 4.637 -0.229 1.00 95.75 86 LEU A O 1
ATOM 655 N N . TYR A 1 87 ? 10.163 5.672 -2.218 1.00 90.88 87 TYR A N 1
ATOM 656 C CA . TYR A 1 87 ? 11.527 5.426 -2.691 1.00 90.88 87 TYR A CA 1
ATOM 657 C C . TYR A 1 87 ? 12.344 6.723 -2.721 1.00 90.88 87 TYR A C 1
ATOM 659 O O . TYR A 1 87 ? 12.748 7.221 -3.769 1.00 90.88 87 TYR A O 1
ATOM 667 N N . GLY A 1 88 ? 12.506 7.314 -1.537 1.00 91.50 88 GLY A N 1
ATOM 668 C CA . GLY A 1 88 ? 13.251 8.553 -1.322 1.00 91.50 88 GLY A CA 1
ATOM 669 C C . GLY A 1 88 ? 12.392 9.726 -0.839 1.00 91.50 88 GLY A C 1
ATOM 670 O O . GLY A 1 88 ? 11.160 9.715 -0.890 1.00 91.50 88 GLY A O 1
ATOM 671 N N . ASN A 1 89 ? 13.062 10.775 -0.354 1.00 94.81 89 ASN A N 1
ATOM 672 C CA . ASN A 1 89 ? 12.418 11.897 0.344 1.00 94.81 89 ASN A CA 1
ATOM 673 C C . ASN A 1 89 ? 11.397 12.678 -0.506 1.00 94.81 89 ASN A C 1
ATOM 675 O O . ASN A 1 89 ? 10.472 13.268 0.049 1.00 94.81 89 ASN A O 1
ATOM 679 N N . ALA A 1 90 ? 11.536 12.685 -1.837 1.00 93.12 90 ALA A N 1
ATOM 680 C CA . ALA A 1 90 ? 10.637 13.419 -2.733 1.00 93.12 90 ALA A CA 1
ATOM 681 C C . ALA A 1 90 ? 9.175 12.936 -2.651 1.00 93.12 90 ALA A C 1
ATOM 683 O O . ALA A 1 90 ? 8.256 13.719 -2.881 1.00 93.12 90 ALA A O 1
ATOM 684 N N . TYR A 1 91 ? 8.957 11.674 -2.271 1.00 94.31 91 TYR A N 1
ATOM 685 C CA . TYR A 1 91 ? 7.626 11.066 -2.168 1.00 94.31 91 TYR A CA 1
ATOM 686 C C . TYR A 1 91 ? 6.964 11.276 -0.804 1.00 94.31 91 TYR A C 1
ATOM 688 O O . TYR A 1 91 ? 5.775 11.014 -0.649 1.00 94.31 91 TYR A O 1
ATOM 696 N N . VAL A 1 92 ? 7.701 11.794 0.182 1.00 96.75 92 VAL A N 1
ATOM 697 C CA . VAL A 1 92 ? 7.216 11.931 1.561 1.00 96.75 92 VAL A CA 1
ATOM 698 C C . VAL A 1 92 ? 6.099 12.962 1.649 1.00 96.75 92 VAL A C 1
ATOM 700 O O . VAL A 1 92 ? 5.071 12.684 2.251 1.00 96.75 92 VAL A O 1
ATOM 703 N N . LEU A 1 93 ? 6.253 14.136 1.030 1.00 96.94 93 LEU A N 1
ATOM 704 C CA . LEU A 1 93 ? 5.203 15.159 1.067 1.00 96.94 93 LEU A CA 1
ATOM 705 C C . LEU A 1 93 ? 3.894 14.677 0.404 1.00 96.94 93 LEU A C 1
ATOM 707 O O . LEU A 1 93 ? 2.861 14.767 1.069 1.00 96.94 93 LEU A O 1
ATOM 711 N N . PRO A 1 94 ? 3.904 14.123 -0.828 1.00 96.88 94 PRO A N 1
ATOM 712 C CA . PRO A 1 94 ? 2.717 13.492 -1.407 1.00 96.88 94 PRO A CA 1
ATOM 713 C C . PRO A 1 94 ? 2.089 12.439 -0.486 1.00 96.88 94 PRO A C 1
ATOM 715 O O . PRO A 1 94 ? 0.894 12.498 -0.207 1.00 96.88 94 PRO A O 1
ATOM 718 N N . ALA A 1 95 ? 2.901 11.551 0.096 1.00 97.62 95 ALA A N 1
ATOM 719 C CA . ALA A 1 95 ? 2.412 10.503 0.987 1.00 97.62 95 ALA A CA 1
ATOM 720 C C . ALA A 1 95 ? 1.743 11.042 2.251 1.00 97.62 95 ALA A C 1
ATOM 722 O O . ALA A 1 95 ? 0.724 10.506 2.676 1.00 97.62 95 ALA A O 1
ATOM 723 N N . ARG A 1 96 ? 2.283 12.114 2.840 1.00 97.50 96 ARG A N 1
ATOM 724 C CA . ARG A 1 96 ? 1.669 12.791 3.990 1.00 97.50 96 ARG A CA 1
ATOM 725 C C . ARG A 1 96 ? 0.301 13.365 3.623 1.00 97.50 96 ARG A C 1
ATOM 727 O O . ARG A 1 96 ? -0.649 13.186 4.376 1.00 97.50 96 ARG A O 1
ATOM 734 N N . VAL A 1 97 ? 0.174 13.991 2.450 1.00 97.12 97 VAL A N 1
ATOM 735 C CA . VAL A 1 97 ? -1.114 14.504 1.943 1.00 97.12 97 VAL A CA 1
ATOM 736 C C . VAL A 1 97 ? -2.108 13.362 1.713 1.00 97.12 97 VAL A C 1
ATOM 738 O O . VAL A 1 97 ? -3.248 13.436 2.175 1.00 97.12 97 VAL A O 1
ATOM 741 N N . MET A 1 98 ? -1.669 12.286 1.061 1.00 96.75 98 MET A N 1
ATOM 742 C CA . MET A 1 98 ? -2.483 11.096 0.821 1.00 96.75 98 MET A CA 1
ATOM 743 C C . MET A 1 98 ? -2.963 10.480 2.146 1.00 96.75 98 MET A C 1
ATOM 745 O O . MET A 1 98 ? -4.167 10.314 2.342 1.00 96.75 98 MET A O 1
ATOM 749 N N . MET A 1 99 ? -2.059 10.237 3.099 1.00 95.50 99 MET A N 1
ATOM 750 C CA . MET A 1 99 ? -2.380 9.656 4.410 1.00 95.50 99 MET A CA 1
ATOM 751 C C . MET A 1 99 ? -3.276 10.569 5.253 1.00 95.50 99 MET A C 1
ATOM 753 O O . MET A 1 99 ? -4.180 10.083 5.935 1.00 95.50 99 MET A O 1
ATOM 757 N N . TYR A 1 100 ? -3.082 11.887 5.172 1.00 95.38 100 TYR A N 1
ATOM 758 C CA . TYR A 1 100 ? -3.972 12.856 5.803 1.00 95.38 100 TYR A CA 1
ATOM 759 C C . TYR A 1 100 ? -5.393 12.759 5.235 1.00 95.38 100 TYR A C 1
ATOM 761 O O . TYR A 1 100 ? -6.344 12.634 6.005 1.00 95.38 100 TYR A O 1
ATOM 769 N N . SER A 1 101 ? -5.537 12.748 3.903 1.00 94.69 101 SER A N 1
ATOM 770 C CA . SER A 1 101 ? -6.844 12.605 3.245 1.00 94.69 101 SER A CA 1
ATOM 771 C C . SER A 1 101 ? -7.520 11.273 3.585 1.00 94.69 101 SER A C 1
ATOM 773 O O . SER A 1 101 ? -8.715 11.218 3.871 1.00 94.69 101 SER A O 1
ATOM 775 N N . LEU A 1 102 ? -6.743 10.190 3.660 1.00 93.12 102 LEU A N 1
ATOM 776 C CA . LEU A 1 102 ? -7.237 8.886 4.077 1.00 93.12 102 LEU A CA 1
ATOM 777 C C . LEU A 1 102 ? -7.809 8.967 5.490 1.00 93.12 102 LEU A C 1
ATOM 779 O O . LEU A 1 102 ? -8.968 8.610 5.705 1.00 93.12 102 LEU A O 1
ATOM 783 N N . ARG A 1 103 ? -7.018 9.484 6.433 1.00 92.06 103 ARG A N 1
ATOM 784 C CA . ARG A 1 103 ? -7.375 9.622 7.847 1.00 92.06 103 ARG A CA 1
ATOM 785 C C . ARG A 1 103 ? -8.599 10.512 8.053 1.00 92.06 103 ARG A C 1
ATOM 787 O O . ARG A 1 103 ? -9.459 10.146 8.850 1.00 92.06 103 ARG A O 1
ATOM 794 N N . SER A 1 104 ? -8.717 11.632 7.336 1.00 92.00 104 SER A N 1
ATOM 795 C CA . SER A 1 104 ? -9.852 12.557 7.476 1.00 92.00 104 SER A CA 1
ATOM 796 C C . SER A 1 104 ? -11.188 11.957 7.039 1.00 92.00 104 SER A C 1
ATOM 798 O O . SER A 1 104 ? -12.237 12.426 7.474 1.00 92.00 104 SER A O 1
ATOM 800 N N . HIS A 1 105 ? -11.155 10.927 6.191 1.00 89.94 105 HIS A N 1
ATOM 801 C CA . HIS A 1 105 ? -12.346 10.259 5.673 1.00 89.94 105 HIS A CA 1
ATOM 802 C C . HIS A 1 105 ? -12.636 8.892 6.308 1.00 89.94 105 HIS A C 1
ATOM 804 O O . HIS A 1 105 ? -13.673 8.296 6.005 1.00 89.94 105 HIS A O 1
ATOM 810 N N . GLN A 1 106 ? -11.767 8.384 7.188 1.00 85.56 106 GLN A N 1
ATOM 811 C CA . GLN A 1 106 ? -12.064 7.162 7.931 1.00 85.56 106 GLN A CA 1
ATOM 812 C C . GLN A 1 106 ? -13.022 7.435 9.095 1.00 85.56 106 GLN A C 1
ATOM 814 O O . GLN A 1 106 ? -13.083 8.530 9.656 1.00 85.56 106 GLN A O 1
ATOM 819 N N . LEU A 1 107 ? -13.759 6.399 9.496 1.00 82.00 107 LEU A N 1
ATOM 820 C CA . LEU A 1 107 ? -14.560 6.448 10.714 1.00 82.00 107 LEU A CA 1
ATOM 821 C C . LEU A 1 107 ? -13.648 6.646 11.935 1.00 82.00 107 LEU A C 1
ATOM 823 O O . LEU A 1 107 ? -12.528 6.134 11.996 1.00 82.00 107 LEU A O 1
ATOM 827 N N . LYS A 1 108 ? -14.134 7.386 12.934 1.00 81.50 108 LYS A N 1
ATOM 828 C CA . LYS A 1 108 ? -13.372 7.639 14.161 1.00 81.50 108 LYS A CA 1
ATOM 829 C C . LYS A 1 108 ? -13.028 6.314 14.853 1.00 81.50 108 LYS A C 1
ATOM 831 O O . LYS A 1 108 ? -13.928 5.542 15.172 1.00 81.50 108 LYS A O 1
ATOM 836 N N . GLY A 1 109 ? -11.738 6.087 15.102 1.00 80.12 109 GLY A N 1
ATOM 837 C CA . GLY A 1 109 ? -11.221 4.845 15.688 1.00 80.12 109 GLY A CA 1
ATOM 838 C C . GLY A 1 109 ? -10.934 3.726 14.681 1.00 80.12 109 GLY A C 1
ATOM 839 O O . GLY A 1 109 ? -10.451 2.681 15.084 1.00 80.12 109 GLY A O 1
ATOM 840 N N . ALA A 1 110 ? -11.174 3.925 13.380 1.00 85.06 110 ALA A N 1
ATOM 841 C CA . ALA A 1 110 ? -10.884 2.909 12.363 1.00 85.06 110 ALA A CA 1
ATOM 842 C C . ALA A 1 110 ? -9.382 2.659 12.156 1.00 85.06 110 ALA A C 1
ATOM 844 O O . ALA A 1 110 ? -8.987 1.572 11.729 1.00 85.06 110 ALA A O 1
ATOM 845 N N . LEU A 1 111 ? -8.550 3.672 12.417 1.00 89.69 111 LEU A N 1
ATOM 846 C CA . LEU A 1 111 ? -7.101 3.539 12.380 1.00 89.69 111 LEU A CA 1
ATOM 847 C C . LEU A 1 111 ? -6.584 3.169 13.768 1.00 89.69 111 LEU A C 1
ATOM 849 O O . LEU A 1 111 ? -6.956 3.794 14.760 1.00 89.69 111 LEU A O 1
ATOM 853 N N . PHE A 1 112 ? -5.721 2.159 13.828 1.00 89.62 112 PHE A N 1
ATOM 854 C CA . PHE A 1 112 ? -5.015 1.813 15.051 1.00 89.62 112 PHE A CA 1
ATOM 855 C C . PHE A 1 112 ? -3.981 2.897 15.371 1.00 89.62 112 PHE A C 1
ATOM 857 O O . PHE A 1 112 ? -3.108 3.195 14.554 1.00 89.62 112 PHE A O 1
ATOM 864 N N . GLU A 1 113 ? -4.073 3.454 16.575 1.00 84.06 113 GLU A N 1
ATOM 865 C CA . GLU A 1 113 ? -3.138 4.443 17.107 1.00 84.06 113 GLU A CA 1
ATOM 866 C C . GLU A 1 113 ? -2.462 3.887 18.366 1.00 84.06 113 GLU A C 1
ATOM 868 O O . GLU A 1 113 ? -3.130 3.244 19.186 1.00 84.06 113 GLU A O 1
ATOM 873 N N . PRO A 1 114 ? -1.152 4.117 18.551 1.00 80.06 114 PRO A N 1
ATOM 874 C CA . PRO A 1 114 ? -0.466 3.656 19.745 1.00 80.06 114 PRO A CA 1
ATOM 875 C C . PRO A 1 114 ? -0.954 4.437 20.981 1.00 80.06 114 PRO A C 1
ATOM 877 O O . PRO A 1 114 ? -1.125 5.658 20.917 1.00 80.06 114 PRO A O 1
ATOM 880 N N . PRO A 1 115 ? -1.159 3.778 22.136 1.00 76.06 115 PRO A N 1
ATOM 881 C CA . PRO A 1 115 ? -1.575 4.461 23.357 1.00 76.06 115 PRO A CA 1
ATOM 882 C C . PRO A 1 115 ? -0.569 5.537 23.792 1.00 76.06 115 PRO A C 1
ATOM 884 O O . PRO A 1 115 ? 0.582 5.229 24.092 1.00 76.06 115 PRO A O 1
ATOM 887 N N . GLY A 1 116 ? -1.010 6.798 23.865 1.00 72.38 116 GLY A N 1
ATOM 888 C CA . GLY A 1 116 ? -0.212 7.902 24.417 1.00 72.38 116 GLY A CA 1
ATOM 889 C C . GLY A 1 116 ? 1.008 8.321 23.585 1.00 72.38 116 GLY A C 1
ATOM 890 O O . GLY A 1 116 ? 1.856 9.044 24.103 1.00 72.38 116 GLY A O 1
ATOM 891 N N . GLY A 1 117 ? 1.104 7.892 22.323 1.00 80.25 117 GLY A N 1
ATOM 892 C CA . GLY A 1 117 ? 2.220 8.206 21.431 1.00 80.25 117 GLY A CA 1
ATOM 893 C C . GLY A 1 117 ? 1.781 8.470 19.993 1.00 80.25 117 GLY A C 1
ATOM 894 O O . GLY A 1 117 ? 0.604 8.373 19.654 1.00 80.25 117 GLY A O 1
ATOM 895 N N . VAL A 1 118 ? 2.750 8.807 19.143 1.00 85.75 118 VAL A N 1
ATOM 896 C CA . VAL A 1 118 ? 2.572 8.846 17.686 1.00 85.75 118 VAL A CA 1
ATOM 897 C C . VAL A 1 118 ? 3.036 7.522 17.076 1.00 85.75 118 VAL A C 1
ATOM 899 O O . VAL A 1 118 ? 3.777 6.774 17.717 1.00 85.75 118 VAL A O 1
ATOM 902 N N . ALA A 1 119 ? 2.582 7.207 15.862 1.00 88.69 119 ALA A N 1
ATOM 903 C CA . ALA A 1 119 ? 3.067 6.025 15.148 1.00 88.69 119 ALA A CA 1
ATOM 904 C C . ALA A 1 119 ? 4.590 6.100 14.956 1.00 88.69 119 ALA A C 1
ATOM 906 O O . ALA A 1 119 ? 5.154 7.188 14.944 1.00 88.69 119 ALA A O 1
ATOM 907 N N . GLY A 1 120 ? 5.254 4.955 14.825 1.00 93.31 120 GLY A N 1
ATOM 908 C CA . GLY A 1 120 ? 6.715 4.862 14.776 1.00 93.31 120 GLY A CA 1
ATOM 909 C C . GLY A 1 120 ? 7.199 3.869 13.727 1.00 93.31 120 GLY A C 1
ATOM 910 O O . GLY A 1 120 ? 6.475 3.525 12.792 1.00 93.31 120 GLY A O 1
ATOM 911 N N . GLU A 1 121 ? 8.421 3.369 13.884 1.00 95.06 121 GLU A N 1
ATOM 912 C CA . GLU A 1 121 ? 8.826 2.169 13.147 1.00 95.06 121 GLU A CA 1
ATOM 913 C C . GLU A 1 121 ? 7.896 1.009 13.538 1.00 95.06 121 GLU A C 1
ATOM 915 O O . GLU A 1 121 ? 7.520 0.858 14.701 1.00 95.06 121 GLU A O 1
ATOM 920 N N . LEU A 1 122 ? 7.463 0.227 12.553 1.00 94.81 122 LEU A N 1
ATOM 921 C CA . LEU A 1 122 ? 6.597 -0.919 12.783 1.00 94.81 122 LEU A CA 1
ATOM 922 C C . LEU A 1 122 ? 7.399 -2.040 13.449 1.00 94.81 122 LEU A C 1
ATOM 924 O O . LEU A 1 122 ? 8.399 -2.504 12.901 1.00 94.81 122 LEU A O 1
ATOM 928 N N . ASP A 1 123 ? 6.913 -2.518 14.589 1.00 91.19 123 ASP A N 1
ATOM 929 C CA . ASP A 1 123 ? 7.509 -3.625 15.329 1.00 91.19 123 ASP A CA 1
ATOM 930 C C . ASP A 1 123 ? 6.474 -4.702 15.703 1.00 91.19 123 ASP A C 1
ATOM 932 O O . ASP A 1 123 ? 5.272 -4.599 15.436 1.00 91.19 123 ASP A O 1
ATOM 936 N N . GLU A 1 124 ? 6.969 -5.774 16.316 1.00 88.38 124 GLU A N 1
ATOM 937 C CA . GLU A 1 124 ? 6.164 -6.914 16.752 1.00 88.38 124 GLU A CA 1
ATOM 938 C C . GLU A 1 124 ? 5.148 -6.577 17.852 1.00 88.38 124 GLU A C 1
ATOM 940 O O . GLU A 1 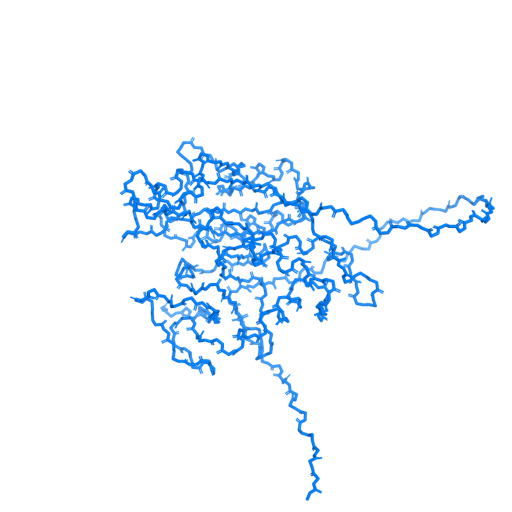124 ? 4.085 -7.198 17.919 1.00 88.38 124 GLU A O 1
ATOM 945 N N . ASP A 1 125 ? 5.451 -5.621 18.732 1.00 88.75 125 ASP A N 1
ATOM 946 C CA . ASP A 1 125 ? 4.548 -5.219 19.811 1.00 88.75 125 ASP A CA 1
ATOM 947 C C . ASP A 1 125 ? 3.354 -4.444 19.258 1.00 88.75 125 ASP A C 1
ATOM 949 O O . ASP A 1 125 ? 2.209 -4.723 19.624 1.00 88.75 125 ASP A O 1
ATOM 953 N N . VAL A 1 126 ? 3.600 -3.546 18.303 1.00 90.62 126 VAL A N 1
ATOM 954 C CA . VAL A 1 126 ? 2.562 -2.840 17.547 1.00 90.62 126 VAL A CA 1
ATOM 955 C C . VAL A 1 126 ? 1.682 -3.832 16.792 1.00 90.62 126 VAL A C 1
ATOM 957 O O . VAL A 1 126 ? 0.456 -3.747 16.879 1.00 90.62 126 VAL A O 1
ATOM 960 N N . LEU A 1 127 ? 2.278 -4.799 16.087 1.00 91.31 127 LEU A N 1
ATOM 961 C CA . LEU A 1 127 ? 1.528 -5.825 15.355 1.00 91.31 127 LEU A CA 1
ATOM 962 C C . LEU A 1 127 ? 0.647 -6.660 16.292 1.00 91.31 127 LEU A C 1
ATOM 964 O O . LEU A 1 127 ? -0.533 -6.873 16.000 1.00 91.31 127 LEU A O 1
ATOM 968 N N . ARG A 1 128 ? 1.183 -7.085 17.445 1.00 89.12 128 ARG A N 1
ATOM 969 C CA . ARG A 1 128 ? 0.413 -7.791 18.481 1.00 89.12 128 ARG A CA 1
ATOM 970 C C . ARG A 1 128 ? -0.728 -6.940 19.028 1.00 89.12 128 ARG A C 1
ATOM 972 O O . ARG A 1 128 ? -1.844 -7.442 19.169 1.00 89.12 128 ARG A O 1
ATOM 979 N N . ALA A 1 129 ? -0.474 -5.670 19.328 1.00 88.62 129 ALA A N 1
ATOM 980 C CA . ALA A 1 129 ? -1.482 -4.764 19.863 1.00 88.62 129 ALA A CA 1
ATOM 981 C C . ALA A 1 129 ? -2.601 -4.494 18.844 1.00 88.62 129 ALA A C 1
ATOM 983 O O . ALA A 1 129 ? -3.778 -4.569 19.199 1.00 88.62 129 ALA A O 1
ATOM 984 N N . ALA A 1 130 ? -2.253 -4.263 17.576 1.00 89.94 130 ALA A N 1
ATOM 985 C CA . ALA A 1 130 ? -3.212 -4.061 16.494 1.00 89.94 130 ALA A CA 1
ATOM 986 C C . ALA A 1 130 ? -4.071 -5.311 16.246 1.00 89.94 130 ALA A C 1
ATOM 988 O O . ALA A 1 130 ? -5.292 -5.205 16.120 1.00 89.94 130 ALA A O 1
ATOM 989 N N . ALA A 1 131 ? -3.457 -6.498 16.257 1.00 89.25 131 ALA A N 1
ATOM 990 C CA . ALA A 1 131 ? -4.154 -7.779 16.155 1.00 89.25 131 ALA A CA 1
ATOM 991 C C . ALA A 1 131 ? -5.145 -7.973 17.312 1.00 89.25 131 ALA A C 1
ATOM 993 O O . ALA A 1 131 ? -6.311 -8.300 17.094 1.00 89.25 131 ALA A O 1
ATOM 994 N N . ALA A 1 132 ? -4.707 -7.703 18.544 1.00 87.12 132 ALA A N 1
ATOM 995 C CA . ALA A 1 132 ? -5.549 -7.820 19.729 1.00 87.12 132 ALA A CA 1
ATOM 996 C C . ALA A 1 132 ? -6.716 -6.820 19.718 1.00 87.12 132 ALA A C 1
ATOM 998 O O . ALA A 1 132 ? -7.826 -7.172 20.109 1.00 87.12 132 ALA A O 1
ATOM 999 N N . THR A 1 133 ? -6.494 -5.582 19.265 1.00 86.62 133 THR A N 1
ATOM 1000 C CA . THR A 1 133 ? -7.568 -4.590 19.094 1.00 86.62 133 THR A CA 1
ATOM 1001 C C . THR A 1 133 ? -8.574 -5.042 18.047 1.00 86.62 133 THR A C 1
ATOM 1003 O O . THR A 1 133 ? -9.773 -5.037 18.318 1.00 86.62 133 THR A O 1
ATOM 1006 N N . ARG A 1 134 ? -8.105 -5.529 16.892 1.00 85.75 134 ARG A N 1
ATOM 1007 C CA . ARG A 1 134 ? -8.989 -6.078 15.863 1.00 85.75 134 ARG A CA 1
ATOM 1008 C C . ARG A 1 134 ? -9.826 -7.244 16.396 1.00 85.75 134 ARG A C 1
ATOM 1010 O O . ARG A 1 134 ? -11.020 -7.269 16.138 1.00 85.75 134 ARG A O 1
ATOM 1017 N N . ALA A 1 135 ? -9.233 -8.161 17.158 1.00 84.75 135 ALA A N 1
ATOM 1018 C CA . ALA A 1 135 ? -9.949 -9.306 17.720 1.00 84.75 135 ALA A CA 1
ATOM 1019 C C . ALA A 1 135 ? -11.046 -8.915 18.725 1.00 84.75 135 ALA A C 1
ATOM 1021 O O . ALA A 1 135 ? -12.071 -9.586 18.803 1.00 84.75 135 ALA A O 1
ATOM 1022 N N . ARG A 1 136 ? -10.864 -7.827 19.486 1.00 81.31 136 ARG A N 1
ATOM 1023 C CA . ARG A 1 136 ? -11.881 -7.344 20.439 1.00 81.31 136 ARG A CA 1
ATOM 1024 C C . ARG A 1 136 ? -13.064 -6.659 19.758 1.00 81.31 136 ARG A C 1
ATOM 1026 O O . ARG A 1 136 ? -14.190 -6.797 20.223 1.00 81.31 136 ARG A O 1
ATOM 1033 N N . ASP A 1 137 ? -12.802 -5.936 18.673 1.00 75.06 137 ASP A N 1
ATOM 1034 C CA . ASP A 1 137 ? -13.772 -5.034 18.046 1.00 75.06 137 ASP A CA 1
ATOM 1035 C C . ASP A 1 137 ? -14.198 -5.472 16.634 1.00 75.06 137 ASP A C 1
ATOM 1037 O O . ASP A 1 137 ? -14.802 -4.685 15.902 1.00 75.06 137 ASP A O 1
ATOM 1041 N N . GLU A 1 138 ? -13.925 -6.723 16.243 1.00 68.38 138 GLU A N 1
ATOM 1042 C CA . GLU A 1 138 ? -14.194 -7.251 14.894 1.00 68.38 138 GLU A CA 1
ATOM 1043 C C . GLU A 1 138 ? -15.649 -7.027 14.451 1.00 68.38 138 GLU A C 1
ATOM 1045 O O . GLU A 1 138 ? -15.904 -6.655 13.308 1.00 68.38 138 GLU A O 1
ATOM 1050 N N . ALA A 1 139 ? -16.602 -7.167 15.378 1.00 61.72 139 ALA A N 1
ATOM 1051 C CA . ALA A 1 139 ? -18.028 -6.970 15.119 1.00 61.72 139 ALA A CA 1
ATOM 1052 C C . ALA A 1 139 ? -18.436 -5.496 14.919 1.00 61.72 139 ALA A C 1
ATOM 1054 O O . ALA A 1 139 ? -19.532 -5.226 14.429 1.00 61.72 139 ALA A O 1
ATOM 1055 N N . ARG A 1 140 ? -17.593 -4.539 15.328 1.00 64.06 140 ARG A N 1
ATOM 1056 C CA . ARG A 1 140 ? -17.912 -3.105 15.342 1.00 64.06 140 ARG A CA 1
ATOM 1057 C C . ARG A 1 140 ? -17.160 -2.335 14.261 1.00 64.06 140 ARG A C 1
ATOM 1059 O O . ARG A 1 140 ? -17.767 -1.479 13.619 1.00 64.06 140 ARG A O 1
ATOM 1066 N N . MET A 1 141 ? -15.869 -2.614 14.061 1.00 64.62 141 MET A N 1
ATOM 1067 C CA . MET A 1 141 ? -15.076 -2.034 12.973 1.00 64.62 141 MET A CA 1
ATOM 1068 C C . MET A 1 141 ? -13.731 -2.754 12.804 1.00 64.62 141 MET A C 1
ATOM 1070 O O . MET A 1 141 ? -13.031 -2.969 13.798 1.00 64.62 141 MET A O 1
ATOM 1074 N N . PRO A 1 142 ? -13.289 -3.059 11.573 1.00 64.25 142 PRO A N 1
ATOM 1075 C CA . PRO A 1 142 ? -11.964 -3.623 11.390 1.00 64.25 142 PRO A CA 1
ATOM 1076 C C . PRO A 1 142 ? -10.916 -2.519 11.608 1.00 64.25 142 PRO A C 1
ATOM 1078 O O . PRO A 1 142 ? -10.888 -1.527 10.892 1.00 64.25 142 PRO A O 1
ATOM 1081 N N . HIS A 1 143 ? -10.052 -2.651 12.609 1.00 83.00 143 HIS A N 1
ATOM 1082 C CA . HIS A 1 143 ? -8.988 -1.671 12.837 1.00 83.00 143 HIS A CA 1
ATOM 1083 C C . HIS A 1 143 ? -7.852 -1.890 11.829 1.00 83.00 143 HIS A C 1
ATOM 1085 O O . HIS A 1 143 ? -7.413 -3.027 11.631 1.00 83.00 143 HIS A O 1
ATOM 1091 N N . ALA A 1 144 ? -7.376 -0.814 11.199 1.00 92.12 144 ALA A N 1
ATOM 1092 C CA . ALA A 1 144 ? -6.287 -0.856 10.226 1.00 92.12 144 ALA A CA 1
ATOM 1093 C C . ALA A 1 144 ? -5.116 0.045 10.633 1.00 92.12 144 ALA A C 1
ATOM 1095 O O . ALA A 1 144 ? -5.298 1.107 11.219 1.00 92.12 144 ALA A O 1
ATOM 1096 N N . LEU A 1 145 ? -3.900 -0.366 10.301 1.00 95.19 145 LEU A N 1
ATOM 1097 C CA . LEU A 1 145 ? -2.698 0.451 10.445 1.00 95.19 145 LEU A CA 1
ATOM 1098 C C . LEU A 1 145 ? -2.531 1.358 9.216 1.00 95.19 145 LEU A C 1
ATOM 1100 O O . LEU A 1 145 ? -2.816 0.936 8.097 1.00 95.19 145 LEU A O 1
ATOM 1104 N N . ALA A 1 146 ? -2.044 2.583 9.406 1.00 96.19 146 ALA A N 1
ATOM 1105 C CA . ALA A 1 146 ? -1.507 3.398 8.316 1.00 96.19 146 ALA A CA 1
ATOM 1106 C C . ALA A 1 146 ? 0.002 3.141 8.227 1.00 96.19 146 ALA A C 1
ATOM 1108 O O . ALA A 1 146 ? 0.715 3.384 9.200 1.00 96.19 146 ALA A O 1
ATOM 1109 N N . LEU A 1 147 ? 0.482 2.624 7.096 1.00 98.06 147 LEU A N 1
ATOM 1110 C CA . LEU A 1 147 ? 1.857 2.154 6.928 1.00 98.06 147 LEU A CA 1
ATOM 1111 C C . LEU A 1 147 ? 2.498 2.730 5.659 1.00 98.06 147 LEU A C 1
ATOM 1113 O O . LEU A 1 147 ? 1.936 2.655 4.568 1.00 98.06 147 LEU A O 1
ATOM 1117 N N . ALA A 1 148 ? 3.716 3.244 5.787 1.00 98.31 148 ALA A N 1
ATOM 1118 C CA . ALA A 1 148 ? 4.588 3.583 4.673 1.00 98.31 148 ALA A CA 1
ATOM 1119 C C . ALA A 1 148 ? 5.744 2.578 4.592 1.00 98.31 148 ALA A C 1
ATOM 1121 O O . ALA A 1 148 ? 6.576 2.485 5.496 1.00 98.31 148 ALA A O 1
ATOM 1122 N N . LEU A 1 149 ? 5.817 1.839 3.488 1.00 98.12 149 LEU A N 1
ATOM 1123 C CA . LEU A 1 149 ? 7.017 1.101 3.118 1.00 98.12 149 LEU A CA 1
ATOM 1124 C C . LEU A 1 149 ? 8.054 2.105 2.616 1.00 98.12 149 LEU A C 1
ATOM 1126 O O . LEU A 1 149 ? 7.756 2.895 1.721 1.00 98.12 149 LEU A O 1
ATOM 1130 N N . VAL A 1 150 ? 9.258 2.087 3.178 1.00 96.88 150 VAL A N 1
ATOM 1131 C CA . VAL A 1 150 ? 10.307 3.063 2.852 1.00 96.88 150 VAL A CA 1
ATOM 1132 C C . VAL A 1 150 ? 11.582 2.369 2.397 1.00 96.88 150 VAL A C 1
ATOM 1134 O O . VAL A 1 150 ? 11.964 1.337 2.941 1.00 96.88 150 VAL A O 1
ATOM 1137 N N . THR A 1 151 ? 12.270 2.927 1.407 1.00 94.12 151 THR A N 1
ATOM 1138 C CA . THR A 1 151 ? 13.641 2.510 1.085 1.00 94.12 151 THR A CA 1
ATOM 1139 C C . THR A 1 151 ? 14.650 3.113 2.079 1.00 94.12 151 THR A C 1
ATOM 1141 O O . THR A 1 151 ? 14.347 4.112 2.746 1.00 94.12 151 THR A O 1
ATOM 1144 N N . PRO A 1 152 ? 15.877 2.559 2.183 1.00 92.06 152 PRO A N 1
ATOM 1145 C CA . PRO A 1 152 ? 16.889 3.051 3.126 1.00 92.06 152 PRO A CA 1
ATOM 1146 C C . PRO A 1 152 ? 17.272 4.531 2.955 1.00 92.06 152 PRO A C 1
ATOM 1148 O O . PRO A 1 152 ? 17.727 5.164 3.902 1.00 92.06 152 PRO A O 1
ATOM 1151 N N . ASP A 1 153 ? 17.086 5.103 1.764 1.00 92.00 153 ASP A N 1
ATOM 1152 C CA . ASP A 1 153 ? 17.391 6.505 1.456 1.00 92.00 153 ASP A CA 1
ATOM 1153 C C . ASP A 1 153 ? 16.304 7.504 1.895 1.00 92.00 153 ASP A C 1
ATOM 1155 O O . ASP A 1 153 ? 16.529 8.716 1.841 1.00 92.00 153 ASP A O 1
ATOM 1159 N N . VAL A 1 154 ? 15.152 7.037 2.393 1.00 95.62 154 VAL A N 1
ATOM 1160 C CA . VAL A 1 154 ? 14.205 7.908 3.102 1.00 95.62 154 VAL A CA 1
ATOM 1161 C C . VAL A 1 154 ? 14.804 8.280 4.458 1.00 95.62 154 VAL A C 1
ATOM 1163 O O . VAL A 1 154 ? 14.945 7.438 5.348 1.00 95.62 154 VAL A O 1
ATOM 1166 N N . SER A 1 155 ? 15.154 9.557 4.609 1.00 97.25 155 SER A N 1
ATOM 1167 C CA . SER A 1 155 ? 15.891 10.078 5.765 1.00 97.25 155 SER A CA 1
ATOM 1168 C C . SER A 1 155 ? 15.145 9.905 7.091 1.00 97.25 155 SER A C 1
ATOM 1170 O O . SER A 1 155 ? 13.917 9.949 7.138 1.00 97.25 155 SER A O 1
ATOM 1172 N N . ALA A 1 156 ? 15.888 9.816 8.198 1.00 96.88 156 ALA A N 1
ATOM 1173 C CA . ALA A 1 156 ? 15.308 9.747 9.543 1.00 96.88 156 ALA A CA 1
ATOM 1174 C C . ALA A 1 156 ? 14.370 10.930 9.848 1.00 96.88 156 ALA A C 1
ATOM 1176 O O . ALA A 1 156 ? 13.320 10.747 10.458 1.00 96.88 156 ALA A O 1
ATOM 1177 N N . GLN A 1 157 ? 14.700 12.134 9.363 1.00 97.38 157 GLN A N 1
ATOM 1178 C CA . GLN A 1 157 ? 13.835 13.309 9.499 1.00 97.38 157 GLN A CA 1
ATOM 1179 C C . GLN A 1 157 ? 12.501 13.125 8.763 1.00 97.38 157 GLN A C 1
ATOM 1181 O O . GLN A 1 157 ? 11.452 13.461 9.305 1.00 97.38 157 GLN A O 1
ATOM 1186 N N . ALA A 1 158 ? 12.527 12.582 7.545 1.00 98.00 158 ALA A N 1
ATOM 1187 C CA . ALA A 1 158 ? 11.314 12.292 6.789 1.00 98.00 158 ALA A CA 1
ATOM 1188 C C . ALA A 1 158 ? 10.459 11.201 7.454 1.00 98.00 158 ALA A C 1
ATOM 1190 O O . ALA A 1 158 ? 9.241 11.345 7.537 1.00 98.00 158 ALA A O 1
ATOM 1191 N N . ARG A 1 159 ? 11.085 10.139 7.981 1.00 97.88 159 ARG A N 1
ATOM 1192 C CA . ARG A 1 159 ? 10.378 9.099 8.749 1.00 97.88 159 ARG A CA 1
ATOM 1193 C C . ARG A 1 159 ? 9.723 9.683 10.002 1.00 97.88 159 ARG A C 1
ATOM 1195 O O . ARG A 1 159 ? 8.544 9.445 10.222 1.00 97.88 159 ARG A O 1
ATOM 1202 N N . ALA A 1 160 ? 10.420 10.555 10.733 1.00 96.75 160 ALA A N 1
ATOM 1203 C CA . ALA A 1 160 ? 9.859 11.249 11.893 1.00 96.75 160 ALA A CA 1
ATOM 1204 C C . ALA A 1 160 ? 8.645 12.137 11.545 1.00 96.75 160 ALA A C 1
ATOM 1206 O O . ALA A 1 160 ? 7.730 12.274 12.355 1.00 96.75 160 ALA A O 1
ATOM 1207 N N . GLN A 1 161 ? 8.598 12.724 10.342 1.00 97.12 161 GLN A N 1
ATOM 1208 C CA . GLN A 1 161 ? 7.415 13.457 9.870 1.00 97.12 161 GLN A CA 1
ATOM 1209 C C . GLN A 1 161 ? 6.223 12.525 9.615 1.00 97.12 161 GLN A C 1
ATOM 1211 O O . GLN A 1 161 ? 5.104 12.867 9.982 1.00 97.12 161 GLN A O 1
ATOM 1216 N N . LEU A 1 162 ? 6.453 11.348 9.022 1.00 97.44 162 LEU A N 1
ATOM 1217 C CA . LEU A 1 162 ? 5.412 10.328 8.837 1.00 97.44 162 LEU A CA 1
ATOM 1218 C C . LEU A 1 162 ? 4.892 9.820 10.189 1.00 97.44 162 LEU A C 1
ATOM 1220 O O . LEU A 1 162 ? 3.683 9.750 10.402 1.00 97.44 162 LEU A O 1
ATOM 1224 N N . HIS A 1 163 ? 5.806 9.546 11.121 1.00 96.25 163 HIS A N 1
ATOM 1225 C CA . HIS A 1 163 ? 5.506 9.148 12.498 1.00 96.25 163 HIS A CA 1
ATOM 1226 C C . HIS A 1 163 ? 4.606 10.164 13.192 1.00 96.25 163 HIS A C 1
ATOM 1228 O O . HIS A 1 163 ? 3.554 9.798 13.710 1.00 96.25 163 HIS A O 1
ATOM 1234 N N . HIS A 1 164 ? 4.966 11.449 13.121 1.00 95.00 164 HIS A N 1
ATOM 1235 C CA . HIS A 1 164 ? 4.173 12.546 13.674 1.00 95.00 164 HIS A CA 1
ATOM 1236 C C . HIS A 1 164 ? 2.743 12.602 13.113 1.00 95.00 164 HIS A C 1
ATOM 1238 O O . HIS A 1 164 ? 1.806 12.877 13.858 1.00 95.00 164 HIS A O 1
ATOM 1244 N N . ASP A 1 165 ? 2.562 12.271 11.833 1.00 94.25 165 ASP A N 1
ATOM 1245 C CA . ASP A 1 165 ? 1.249 12.208 11.180 1.00 94.25 165 ASP A CA 1
ATOM 1246 C C . ASP A 1 165 ? 0.470 10.908 11.502 1.00 94.25 165 ASP A C 1
ATOM 1248 O O . ASP A 1 165 ? -0.606 10.644 10.951 1.00 94.25 165 ASP A O 1
ATOM 1252 N N . GLY A 1 166 ? 1.000 10.072 12.400 1.00 94.00 166 GLY A N 1
ATOM 1253 C CA . GLY A 1 166 ? 0.396 8.809 12.806 1.00 94.00 166 GLY A CA 1
ATOM 1254 C C . GLY A 1 166 ? 0.512 7.720 11.740 1.00 94.00 166 GLY A C 1
ATOM 1255 O O . GLY A 1 166 ? -0.394 6.894 11.622 1.00 94.00 166 GLY A O 1
ATOM 1256 N N . VAL A 1 167 ? 1.589 7.733 10.950 1.00 96.31 167 VAL A N 1
ATOM 1257 C CA . VAL A 1 167 ? 1.910 6.709 9.948 1.00 96.31 167 VAL A CA 1
ATOM 1258 C C . VAL A 1 167 ? 3.094 5.884 10.439 1.00 96.31 167 VAL A C 1
ATOM 1260 O O . VAL A 1 167 ? 4.147 6.435 10.749 1.00 96.31 167 VAL A O 1
ATOM 1263 N N . TYR A 1 168 ? 2.936 4.563 10.496 1.00 97.62 168 TYR A N 1
ATOM 1264 C CA . TYR A 1 168 ? 4.046 3.660 10.779 1.00 97.62 168 TYR A CA 1
ATOM 1265 C C . TYR A 1 168 ? 4.985 3.574 9.578 1.00 97.62 168 TYR A C 1
ATOM 1267 O O . TYR A 1 168 ? 4.536 3.673 8.436 1.00 97.62 168 TYR A O 1
ATOM 1275 N N . THR A 1 169 ? 6.271 3.329 9.806 1.00 97.69 169 THR A N 1
ATOM 1276 C CA . THR A 1 169 ? 7.219 3.025 8.724 1.00 97.69 169 THR A CA 1
ATOM 1277 C C . THR A 1 169 ? 7.706 1.588 8.802 1.00 97.69 169 THR A C 1
ATOM 1279 O O . THR A 1 169 ? 7.854 1.029 9.883 1.00 97.69 169 THR A O 1
ATOM 1282 N N . LEU A 1 170 ? 7.948 0.981 7.644 1.00 97.31 170 LEU A N 1
ATOM 1283 C CA . LEU A 1 170 ? 8.649 -0.293 7.536 1.00 97.31 170 LEU A CA 1
ATOM 1284 C C . LEU A 1 170 ? 9.690 -0.175 6.429 1.00 97.31 170 LEU A C 1
ATOM 1286 O O . LEU A 1 170 ? 9.349 0.032 5.263 1.00 97.31 170 LEU A O 1
ATOM 1290 N N . GLU A 1 171 ? 10.962 -0.300 6.791 1.00 96.25 171 GLU A N 1
ATOM 1291 C CA . GLU A 1 171 ? 12.034 -0.295 5.803 1.00 96.25 171 GLU A CA 1
ATOM 1292 C C . GLU A 1 171 ? 12.010 -1.579 4.964 1.00 96.25 171 GLU A C 1
ATOM 1294 O O . GLU A 1 171 ? 12.002 -2.693 5.492 1.00 96.25 171 GLU A O 1
ATOM 1299 N N . VAL A 1 172 ? 12.023 -1.425 3.641 1.00 94.31 172 VAL A N 1
ATOM 1300 C CA . VAL A 1 172 ? 12.015 -2.531 2.681 1.00 94.31 172 VAL A CA 1
ATOM 1301 C C . VAL A 1 172 ? 13.239 -2.492 1.775 1.00 94.31 172 VAL A C 1
ATOM 1303 O O . VAL A 1 172 ? 13.816 -1.443 1.485 1.00 94.31 172 VAL A O 1
ATOM 1306 N N . ARG A 1 173 ? 13.647 -3.670 1.294 1.00 89.69 173 ARG A N 1
ATOM 1307 C CA . ARG A 1 173 ? 14.782 -3.787 0.372 1.00 89.69 173 ARG A CA 1
ATOM 1308 C C . ARG A 1 173 ? 14.374 -3.340 -1.025 1.00 89.69 173 ARG A C 1
ATOM 1310 O O . ARG A 1 173 ? 13.283 -3.682 -1.487 1.00 89.69 173 ARG A O 1
ATOM 1317 N N . ARG A 1 174 ? 15.298 -2.669 -1.714 1.00 90.25 174 ARG A N 1
ATOM 1318 C CA . ARG A 1 174 ? 15.188 -2.395 -3.149 1.00 90.25 174 ARG A CA 1
ATOM 1319 C C . ARG A 1 174 ? 15.056 -3.701 -3.929 1.00 90.25 174 ARG A C 1
ATOM 1321 O O . ARG A 1 174 ? 15.685 -4.704 -3.587 1.00 90.25 174 ARG A O 1
ATOM 1328 N N . VAL A 1 175 ? 14.263 -3.670 -4.992 1.00 88.25 175 VAL A N 1
ATOM 1329 C CA . VAL A 1 175 ? 14.141 -4.765 -5.955 1.00 88.25 175 VAL A CA 1
ATOM 1330 C C . VAL A 1 175 ? 14.712 -4.251 -7.261 1.00 88.25 175 VAL A C 1
ATOM 1332 O O . VAL A 1 175 ? 14.190 -3.294 -7.822 1.00 88.25 175 VAL A O 1
ATOM 1335 N N . ARG A 1 176 ? 15.799 -4.875 -7.725 1.00 85.88 176 ARG A N 1
ATOM 1336 C CA . ARG A 1 176 ? 16.452 -4.486 -8.975 1.00 85.88 176 ARG A CA 1
ATOM 1337 C C . ARG A 1 176 ? 15.454 -4.602 -10.122 1.00 85.88 176 ARG A C 1
ATOM 1339 O O . ARG A 1 176 ? 14.934 -5.689 -10.363 1.00 85.88 176 ARG A O 1
ATOM 1346 N N . ASN A 1 177 ? 15.260 -3.514 -10.857 1.00 88.00 177 ASN A N 1
ATOM 1347 C CA . ASN A 1 177 ? 14.491 -3.536 -12.089 1.00 88.00 177 ASN A CA 1
ATOM 1348 C C . ASN A 1 177 ? 15.256 -4.300 -13.194 1.00 88.00 177 ASN A C 1
ATOM 1350 O O . ASN A 1 177 ? 16.360 -3.882 -13.544 1.00 88.00 177 ASN A O 1
ATOM 1354 N N . PRO A 1 178 ? 14.744 -5.431 -13.727 1.00 86.38 178 PRO A N 1
ATOM 1355 C CA . PRO A 1 178 ? 15.383 -6.130 -14.840 1.00 86.38 178 PRO A CA 1
ATOM 1356 C C . PRO A 1 178 ? 15.056 -5.495 -16.201 1.00 86.38 178 PRO A C 1
ATOM 1358 O O . PRO A 1 178 ? 15.699 -5.826 -17.192 1.00 86.38 178 PRO A O 1
ATOM 1361 N N . TYR A 1 179 ? 14.099 -4.563 -16.266 1.00 82.44 179 TYR A N 1
ATOM 1362 C CA . TYR A 1 179 ? 13.652 -3.878 -17.485 1.00 82.44 179 TYR A CA 1
ATOM 1363 C C . TYR A 1 179 ? 14.553 -2.687 -17.861 1.00 82.44 179 TYR A C 1
ATOM 1365 O O . TYR A 1 179 ? 14.099 -1.666 -18.381 1.00 82.44 179 TYR A O 1
ATOM 1373 N N . THR A 1 180 ? 15.850 -2.807 -17.579 1.00 70.81 180 THR A N 1
ATOM 1374 C CA . THR A 1 180 ? 16.861 -1.769 -17.799 1.00 70.81 180 THR A CA 1
A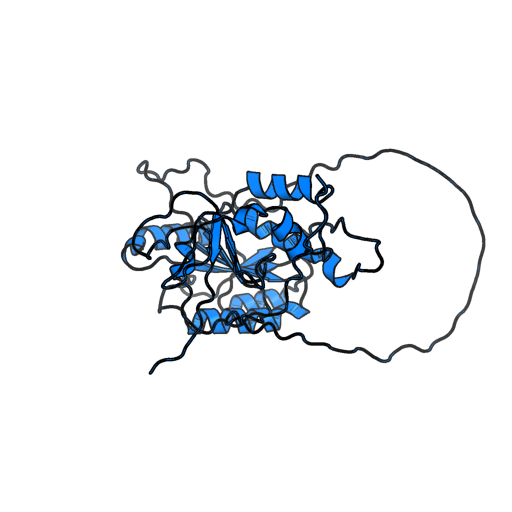TOM 1375 C C . THR A 1 180 ? 17.516 -1.961 -19.167 1.00 70.81 180 THR A C 1
ATOM 1377 O O . THR A 1 180 ? 18.046 -3.038 -19.431 1.00 70.81 180 THR A O 1
ATOM 1380 N N . GLY A 1 181 ? 17.531 -0.927 -20.017 1.00 62.22 181 GLY A N 1
ATOM 1381 C CA . GLY A 1 181 ? 18.367 -0.912 -21.232 1.00 62.22 181 GLY A CA 1
ATOM 1382 C C . GLY A 1 181 ? 17.657 -0.813 -22.589 1.00 62.22 181 GLY A C 1
ATOM 1383 O O . GLY A 1 181 ? 18.308 -1.020 -23.607 1.00 62.22 181 GLY A O 1
ATOM 1384 N N . GLY A 1 182 ? 16.361 -0.487 -22.634 1.00 65.50 182 GLY A N 1
ATOM 1385 C CA . GLY A 1 182 ? 15.658 -0.138 -23.882 1.00 65.50 182 GLY A CA 1
ATOM 1386 C C . GLY A 1 182 ? 15.399 1.367 -24.027 1.00 65.50 182 GLY A C 1
ATOM 1387 O O . GLY A 1 182 ? 15.467 2.098 -23.045 1.00 65.50 182 GLY A O 1
ATOM 1388 N N . ASP A 1 183 ? 14.993 1.829 -25.215 1.00 67.44 183 ASP A N 1
ATOM 1389 C CA . ASP A 1 183 ? 14.710 3.257 -25.501 1.00 67.44 183 ASP A CA 1
ATOM 1390 C C . ASP A 1 183 ? 13.601 3.876 -24.622 1.00 67.44 183 ASP A C 1
ATOM 1392 O O . ASP A 1 183 ? 13.459 5.094 -24.536 1.00 67.44 183 ASP A O 1
ATOM 1396 N N . ARG A 1 184 ? 12.794 3.032 -23.963 1.00 59.66 184 ARG A N 1
ATOM 1397 C CA . ARG A 1 184 ? 11.712 3.424 -23.040 1.00 59.66 184 ARG A CA 1
ATOM 1398 C C . ARG A 1 184 ? 12.116 3.388 -21.561 1.00 59.66 184 ARG A C 1
ATOM 1400 O O . ARG A 1 184 ? 11.298 3.724 -20.708 1.00 59.66 184 ARG A O 1
ATOM 1407 N N . TYR A 1 185 ? 13.345 2.976 -21.247 1.00 69.56 185 TYR A N 1
ATOM 1408 C CA . TYR A 1 185 ? 13.843 2.907 -19.877 1.00 69.56 185 TYR A CA 1
ATOM 1409 C C . TYR A 1 185 ? 14.055 4.312 -19.294 1.00 69.56 185 TYR A C 1
ATOM 1411 O O . TYR A 1 185 ? 14.592 5.208 -19.943 1.00 69.56 185 TYR A O 1
ATOM 1419 N N . ASN A 1 186 ? 13.638 4.494 -18.043 1.00 67.44 186 ASN A N 1
ATOM 1420 C CA . ASN A 1 186 ? 13.854 5.709 -17.269 1.00 67.44 186 ASN A CA 1
ATOM 1421 C C . ASN A 1 186 ? 14.399 5.304 -15.897 1.00 67.44 186 ASN A C 1
ATOM 1423 O O . ASN A 1 186 ? 13.761 4.506 -15.212 1.00 67.44 186 ASN A O 1
ATOM 1427 N N . SER A 1 187 ? 15.533 5.875 -15.484 1.00 72.19 187 SER A N 1
ATOM 1428 C CA . SER A 1 187 ? 16.188 5.563 -14.203 1.00 72.19 187 SER A CA 1
ATOM 1429 C C . SER A 1 187 ? 15.303 5.820 -12.981 1.00 72.19 187 SER A C 1
ATOM 1431 O O . SER A 1 187 ? 15.498 5.217 -11.932 1.00 72.19 187 SER A O 1
ATOM 1433 N N . ARG A 1 188 ? 14.245 6.636 -13.107 1.00 70.62 188 ARG A N 1
ATOM 1434 C CA . ARG A 1 188 ? 13.227 6.781 -12.050 1.00 70.62 188 ARG A CA 1
ATOM 1435 C C . ARG A 1 188 ? 12.537 5.459 -11.682 1.00 70.62 188 ARG A C 1
ATOM 1437 O O . ARG A 1 188 ? 11.918 5.380 -10.628 1.00 70.62 188 ARG A O 1
ATOM 1444 N N . PHE A 1 189 ? 12.592 4.456 -12.559 1.00 75.75 189 PHE A N 1
ATOM 1445 C CA . PHE A 1 189 ? 11.993 3.140 -12.354 1.00 75.75 189 PHE A CA 1
ATOM 1446 C C . PHE A 1 189 ? 12.954 2.121 -11.737 1.00 75.75 189 PHE A C 1
ATOM 1448 O O . PHE A 1 189 ? 12.569 0.964 -11.584 1.00 75.75 189 PHE A O 1
ATOM 1455 N N . ASP A 1 190 ? 14.172 2.510 -11.359 1.00 79.06 190 ASP A N 1
ATOM 1456 C CA . ASP A 1 190 ? 15.155 1.575 -10.796 1.00 79.06 190 ASP A CA 1
ATOM 1457 C C . ASP A 1 190 ? 14.659 0.914 -9.508 1.00 79.06 190 ASP A C 1
ATOM 1459 O O . ASP A 1 190 ? 14.841 -0.290 -9.324 1.00 79.06 190 ASP A O 1
ATOM 1463 N N . ASP A 1 191 ? 13.954 1.688 -8.679 1.00 82.50 191 ASP A N 1
ATOM 1464 C CA . ASP A 1 191 ? 13.439 1.255 -7.380 1.00 82.50 191 ASP A CA 1
ATOM 1465 C C . ASP A 1 191 ? 11.921 1.016 -7.369 1.00 82.50 191 ASP A C 1
ATOM 1467 O O . ASP A 1 191 ? 11.372 0.588 -6.352 1.00 82.50 191 ASP A O 1
ATOM 1471 N N . VAL A 1 192 ? 11.221 1.230 -8.492 1.00 84.50 192 VAL A N 1
ATOM 1472 C CA . VAL A 1 192 ? 9.747 1.133 -8.538 1.00 84.50 192 VAL A CA 1
ATOM 1473 C C . VAL A 1 192 ? 9.250 -0.273 -8.191 1.00 84.50 192 VAL A C 1
ATOM 1475 O O . VAL A 1 192 ? 8.212 -0.432 -7.554 1.00 84.50 192 VAL A O 1
ATOM 1478 N N . LEU A 1 193 ? 10.025 -1.309 -8.528 1.00 90.81 193 LEU A N 1
ATOM 1479 C CA . LEU A 1 193 ? 9.660 -2.698 -8.248 1.00 90.81 193 LEU A CA 1
ATOM 1480 C C . LEU A 1 193 ? 9.783 -3.072 -6.770 1.00 90.81 193 LEU A C 1
ATOM 1482 O O . LEU A 1 193 ? 9.256 -4.109 -6.368 1.00 90.81 193 LEU A O 1
ATOM 1486 N N . ALA A 1 194 ? 10.415 -2.243 -5.932 1.00 91.69 194 ALA A N 1
ATOM 1487 C CA . ALA A 1 194 ? 10.391 -2.458 -4.487 1.00 91.69 194 ALA A CA 1
ATOM 1488 C C . ALA A 1 194 ? 8.968 -2.334 -3.912 1.00 91.69 194 ALA A C 1
ATOM 1490 O O . ALA A 1 194 ? 8.683 -2.927 -2.874 1.00 91.69 194 ALA A O 1
ATOM 1491 N N . LYS A 1 195 ? 8.039 -1.709 -4.651 1.00 94.56 195 LYS A N 1
ATOM 1492 C CA . LYS A 1 195 ? 6.593 -1.780 -4.408 1.00 94.56 195 LYS A CA 1
ATOM 1493 C C . LYS A 1 195 ? 6.086 -3.215 -4.256 1.00 94.56 195 LYS A C 1
ATOM 1495 O O . LYS A 1 195 ? 5.216 -3.445 -3.426 1.00 94.56 195 LYS A O 1
ATOM 1500 N N . LEU A 1 196 ? 6.656 -4.195 -4.971 1.00 96.19 196 LEU A N 1
ATOM 1501 C CA . LEU A 1 196 ? 6.237 -5.603 -4.895 1.00 96.19 196 LEU A CA 1
ATOM 1502 C C . LEU A 1 196 ? 6.395 -6.217 -3.495 1.00 96.19 196 LEU A C 1
ATOM 1504 O O . LEU A 1 196 ? 5.736 -7.211 -3.197 1.00 96.19 196 LEU A O 1
ATOM 1508 N N . GLN A 1 197 ? 7.199 -5.613 -2.614 1.00 95.75 197 GLN A N 1
ATOM 1509 C CA . GLN A 1 197 ? 7.325 -6.028 -1.211 1.00 95.75 197 GLN A CA 1
ATOM 1510 C C . GLN A 1 197 ? 5.972 -6.038 -0.482 1.00 95.75 197 GLN A C 1
ATOM 1512 O O . GLN A 1 197 ? 5.791 -6.825 0.444 1.00 95.75 197 GLN A O 1
ATOM 1517 N N . VAL A 1 198 ? 4.997 -5.230 -0.928 1.00 97.44 198 VAL A N 1
ATOM 1518 C CA . VAL A 1 198 ? 3.633 -5.213 -0.373 1.00 97.44 198 VAL A CA 1
ATOM 1519 C C . VAL A 1 198 ? 2.964 -6.594 -0.395 1.00 97.44 198 VAL A C 1
ATOM 1521 O O . VAL A 1 198 ? 2.217 -6.937 0.519 1.00 97.44 198 VAL A O 1
ATOM 1524 N N . PHE A 1 199 ? 3.268 -7.422 -1.398 1.00 97.56 199 PHE A N 1
ATOM 1525 C CA . PHE A 1 199 ? 2.695 -8.760 -1.530 1.00 97.56 199 PHE A CA 1
ATOM 1526 C C . PHE A 1 199 ? 3.293 -9.762 -0.539 1.00 97.56 199 PHE A C 1
ATOM 1528 O O . PHE A 1 199 ? 2.685 -10.798 -0.302 1.00 97.56 199 PHE A O 1
ATOM 1535 N N . GLY A 1 200 ? 4.452 -9.468 0.058 1.00 96.12 200 GLY A N 1
ATOM 1536 C CA . GLY A 1 200 ? 5.120 -10.327 1.040 1.00 96.12 200 GLY A CA 1
ATOM 1537 C C . GLY A 1 200 ? 4.769 -10.016 2.499 1.00 96.12 200 GLY A C 1
ATOM 1538 O O . GLY A 1 200 ? 5.320 -10.652 3.398 1.00 96.12 200 GLY A O 1
ATOM 1539 N N . LEU A 1 201 ? 3.885 -9.046 2.760 1.00 96.25 201 LEU A N 1
ATOM 1540 C CA . LEU A 1 201 ? 3.547 -8.570 4.106 1.00 96.25 201 LEU A CA 1
ATOM 1541 C C . LEU A 1 201 ? 2.613 -9.525 4.882 1.00 96.25 201 LEU A C 1
ATOM 1543 O O . LEU A 1 201 ? 1.534 -9.139 5.330 1.00 96.25 201 LEU A O 1
ATOM 1547 N N . GLU A 1 202 ? 3.013 -10.788 5.047 1.00 94.00 202 GLU A N 1
ATOM 1548 C CA . GLU A 1 202 ? 2.226 -11.843 5.708 1.00 94.00 202 GLU A CA 1
ATOM 1549 C C . GLU A 1 202 ? 1.918 -11.582 7.189 1.00 94.00 202 GLU A C 1
ATOM 1551 O O . GLU A 1 202 ? 1.077 -12.266 7.768 1.00 94.00 202 GLU A O 1
ATOM 1556 N N . GLN A 1 203 ? 2.528 -10.582 7.818 1.00 93.50 203 GLN A N 1
ATOM 1557 C CA . GLN A 1 203 ? 2.103 -10.122 9.136 1.00 93.50 203 GLN A CA 1
ATOM 1558 C C . GLN A 1 203 ? 0.714 -9.455 9.118 1.00 93.50 203 GLN A C 1
ATOM 1560 O O . GLN A 1 203 ? 0.098 -9.335 10.172 1.00 93.50 203 GLN A O 1
ATOM 1565 N N . PHE A 1 204 ? 0.186 -9.076 7.946 1.00 94.88 204 PHE A N 1
ATOM 1566 C CA . PHE A 1 204 ? -1.170 -8.549 7.763 1.00 94.88 204 PHE A CA 1
ATOM 1567 C C . PHE A 1 204 ? -2.088 -9.585 7.115 1.00 94.88 204 PHE A C 1
ATOM 1569 O O . PHE A 1 204 ? -1.668 -10.374 6.271 1.00 94.88 204 PHE A O 1
ATOM 1576 N N . GLU A 1 205 ? -3.373 -9.562 7.471 1.00 93.38 205 GLU A N 1
ATOM 1577 C CA . GLU A 1 205 ? -4.377 -10.379 6.778 1.00 93.38 205 GLU A CA 1
ATOM 1578 C C . GLU A 1 205 ? -4.659 -9.841 5.380 1.00 93.38 205 GLU A C 1
ATOM 1580 O O . GLU A 1 205 ? -4.781 -10.607 4.427 1.00 93.38 205 GLU A O 1
ATOM 1585 N N . LYS A 1 206 ? -4.772 -8.516 5.276 1.00 94.38 206 LYS A N 1
ATOM 1586 C CA . LYS A 1 206 ? -5.086 -7.823 4.037 1.00 94.38 206 LYS A CA 1
ATOM 1587 C C . LYS A 1 206 ? -4.541 -6.408 4.058 1.00 94.38 206 LYS A C 1
ATOM 1589 O O . LYS A 1 206 ? -4.545 -5.732 5.091 1.00 94.38 206 LYS A O 1
ATOM 1594 N N . VAL A 1 207 ? -4.109 -5.974 2.888 1.00 97.06 207 VAL A N 1
ATOM 1595 C CA . VAL A 1 207 ? -3.545 -4.659 2.636 1.00 97.06 207 VAL A CA 1
ATOM 1596 C C . VAL A 1 207 ? -4.374 -3.954 1.571 1.00 97.06 207 VAL A C 1
ATOM 1598 O O . VAL A 1 207 ? -4.673 -4.537 0.532 1.00 97.06 207 VAL A O 1
ATOM 1601 N N . VAL A 1 208 ? -4.715 -2.692 1.817 1.00 96.94 208 VAL A N 1
ATOM 1602 C CA . VAL A 1 208 ? -5.179 -1.757 0.789 1.00 96.94 208 VAL A CA 1
ATOM 1603 C C . VAL A 1 208 ? -4.000 -0.854 0.455 1.00 96.94 208 VAL A C 1
ATOM 1605 O O . VAL A 1 208 ? -3.626 0.019 1.236 1.00 96.94 208 VAL A O 1
ATOM 1608 N N . TYR A 1 209 ? -3.375 -1.105 -0.686 1.00 98.06 209 TYR A N 1
ATOM 1609 C CA . TYR A 1 209 ? -2.279 -0.303 -1.197 1.00 98.06 209 TYR A CA 1
ATOM 1610 C C . TYR A 1 209 ? -2.813 0.932 -1.932 1.00 98.06 209 TYR A C 1
ATOM 1612 O O . TYR A 1 209 ? -3.725 0.810 -2.752 1.00 98.06 209 TYR A O 1
ATOM 1620 N N . VAL A 1 210 ? -2.217 2.095 -1.665 1.00 96.94 210 VAL A N 1
ATOM 1621 C CA . VAL A 1 210 ? -2.517 3.379 -2.308 1.00 96.94 210 VAL A CA 1
ATOM 1622 C C . VAL A 1 210 ? -1.197 4.098 -2.624 1.00 96.94 210 VAL A C 1
ATOM 1624 O O . VAL A 1 210 ? -0.386 4.338 -1.723 1.00 96.94 210 VAL A O 1
ATOM 1627 N N . ASP A 1 211 ? -0.959 4.436 -3.894 1.00 95.69 211 ASP A N 1
ATOM 1628 C CA . ASP A 1 211 ? 0.229 5.199 -4.302 1.00 95.69 211 ASP A CA 1
ATOM 1629 C C . ASP A 1 211 ? 0.277 6.570 -3.596 1.00 95.69 211 ASP A C 1
ATOM 1631 O O . ASP A 1 211 ? -0.742 7.177 -3.268 1.00 95.69 211 ASP A O 1
ATOM 1635 N N . ALA A 1 212 ? 1.488 7.070 -3.342 1.00 94.88 212 ALA A N 1
ATOM 1636 C CA . ALA A 1 212 ? 1.700 8.321 -2.612 1.00 94.88 212 ALA A CA 1
ATOM 1637 C C . ALA A 1 212 ? 1.189 9.572 -3.353 1.00 94.88 212 ALA A C 1
ATOM 1639 O O . ALA A 1 212 ? 1.039 10.622 -2.736 1.00 94.88 212 ALA A O 1
ATOM 1640 N N . ASP A 1 213 ? 0.938 9.482 -4.660 1.00 91.75 213 ASP A N 1
ATOM 1641 C CA . ASP A 1 213 ? 0.399 10.555 -5.503 1.00 91.75 213 ASP A CA 1
ATOM 1642 C C . ASP A 1 213 ? -1.136 10.511 -5.629 1.00 91.75 213 ASP A C 1
ATOM 1644 O O . ASP A 1 213 ? -1.715 11.185 -6.483 1.00 91.75 213 ASP A O 1
ATOM 1648 N N . ALA A 1 214 ? -1.796 9.730 -4.773 1.00 92.38 214 ALA A N 1
ATOM 1649 C CA . ALA A 1 214 ? -3.242 9.629 -4.686 1.00 92.38 214 ALA A CA 1
ATOM 1650 C C . ALA A 1 214 ? -3.860 10.614 -3.681 1.00 92.38 214 ALA A C 1
ATOM 1652 O O . ALA A 1 214 ? -3.216 11.081 -2.743 1.00 92.38 214 ALA A O 1
ATOM 1653 N N . LEU A 1 215 ? -5.167 10.850 -3.821 1.00 92.25 215 LEU A N 1
ATOM 1654 C CA . LEU A 1 215 ? -5.980 11.549 -2.827 1.00 92.25 215 LEU A CA 1
ATOM 1655 C C . LEU A 1 215 ? -7.227 10.720 -2.516 1.00 92.25 215 LEU A C 1
ATOM 1657 O O . LEU A 1 215 ? -7.945 10.318 -3.432 1.00 92.25 215 LEU A O 1
ATOM 1661 N N . VAL A 1 216 ? -7.486 10.470 -1.234 1.00 90.38 216 VAL A N 1
ATOM 1662 C CA . VAL A 1 216 ? -8.670 9.740 -0.772 1.00 90.38 216 VAL A CA 1
ATOM 1663 C C . VAL A 1 216 ? -9.785 10.744 -0.504 1.00 90.38 216 VAL A C 1
ATOM 1665 O O . VAL A 1 216 ? -9.626 11.639 0.316 1.00 90.38 216 VAL A O 1
ATOM 1668 N N . LEU A 1 217 ? -10.915 10.597 -1.199 1.00 90.88 217 LEU A N 1
ATOM 1669 C CA . LEU A 1 217 ? -12.046 11.539 -1.140 1.00 90.88 217 LEU A CA 1
ATOM 1670 C C . LEU A 1 217 ? -13.234 11.039 -0.303 1.00 90.88 217 LEU A C 1
ATOM 1672 O O . LEU A 1 217 ? -14.278 11.684 -0.238 1.00 90.88 217 LEU A O 1
ATOM 1676 N N . GLY A 1 218 ? -13.113 9.860 0.300 1.00 89.44 218 GLY A N 1
ATOM 1677 C CA . GLY A 1 218 ? -14.193 9.235 1.048 1.00 89.44 218 GLY A CA 1
ATOM 1678 C C . GLY A 1 218 ? -13.735 7.993 1.794 1.00 89.44 218 GLY A C 1
ATOM 1679 O O . GLY A 1 218 ? -12.586 7.566 1.687 1.00 89.44 218 GLY A O 1
ATOM 1680 N N . ASN A 1 219 ? -14.644 7.414 2.573 1.00 88.62 219 ASN A N 1
ATOM 1681 C CA . ASN A 1 219 ? -14.355 6.192 3.306 1.00 88.62 219 ASN A CA 1
ATOM 1682 C C . ASN A 1 219 ? -14.139 5.016 2.327 1.00 88.62 219 ASN A C 1
ATOM 1684 O O . ASN A 1 219 ? -14.993 4.727 1.482 1.00 88.62 219 ASN A O 1
ATOM 1688 N N . ILE A 1 220 ? -12.999 4.339 2.466 1.00 88.94 220 ILE A N 1
ATOM 1689 C CA . ILE A 1 220 ? -12.565 3.204 1.633 1.00 88.94 220 ILE A CA 1
ATOM 1690 C C . ILE A 1 220 ? -12.342 1.928 2.457 1.00 88.94 220 ILE A C 1
ATOM 1692 O O . ILE A 1 220 ? -11.699 0.987 2.003 1.00 88.94 220 ILE A O 1
ATOM 1696 N N . HIS A 1 221 ? -12.844 1.893 3.691 1.00 87.38 221 HIS A N 1
ATOM 1697 C CA . HIS A 1 221 ? -12.671 0.764 4.608 1.00 87.38 221 HIS A CA 1
ATOM 1698 C C . HIS A 1 221 ? -13.281 -0.541 4.080 1.00 87.38 221 HIS A C 1
ATOM 1700 O O . HIS A 1 221 ? -12.744 -1.634 4.238 1.00 87.38 221 HIS A O 1
ATOM 1706 N N . ASP A 1 222 ? -14.382 -0.421 3.353 1.00 85.38 222 ASP A N 1
ATOM 1707 C CA . ASP A 1 222 ? -15.049 -1.536 2.699 1.00 85.38 222 ASP A CA 1
ATOM 1708 C C . ASP A 1 222 ? -14.160 -2.279 1.688 1.00 85.38 222 ASP A C 1
ATOM 1710 O O . ASP A 1 222 ? -14.395 -3.461 1.448 1.00 85.38 222 ASP A O 1
ATOM 1714 N N . LEU A 1 223 ? -13.090 -1.660 1.168 1.00 88.81 223 LEU A N 1
ATOM 1715 C CA . LEU A 1 223 ? -12.119 -2.331 0.296 1.00 88.81 223 LEU A CA 1
ATOM 1716 C C . LEU A 1 223 ? -11.464 -3.557 0.954 1.00 88.81 223 LEU A C 1
ATOM 1718 O O . LEU A 1 223 ? -11.126 -4.509 0.251 1.00 88.81 223 LEU A O 1
ATOM 1722 N N . PHE A 1 224 ? -11.357 -3.613 2.288 1.00 89.69 224 PHE A N 1
ATOM 1723 C CA . PHE A 1 224 ? -10.864 -4.806 2.991 1.00 89.69 224 PHE A CA 1
ATOM 1724 C C . PHE A 1 224 ? -11.777 -6.036 2.833 1.00 89.69 224 PHE A C 1
ATOM 1726 O O . PHE A 1 224 ? -11.385 -7.154 3.174 1.00 89.69 224 PHE A O 1
ATOM 1733 N N . GLN A 1 225 ? -12.985 -5.879 2.293 1.00 86.75 225 GLN A N 1
ATOM 1734 C CA . GLN A 1 225 ? -13.888 -6.993 2.000 1.00 86.75 225 GLN A CA 1
ATOM 1735 C C . GLN A 1 225 ? -13.685 -7.576 0.597 1.00 86.75 225 GLN A C 1
ATOM 1737 O O . GLN A 1 225 ? -14.242 -8.633 0.307 1.00 86.75 225 GLN A O 1
ATOM 1742 N N . CYS A 1 226 ? -12.878 -6.931 -0.254 1.00 86.19 226 CYS A N 1
ATOM 1743 C CA . CYS A 1 226 ? -12.535 -7.450 -1.577 1.00 86.19 226 CYS A CA 1
ATOM 1744 C C . CYS A 1 226 ? -11.727 -8.760 -1.470 1.00 86.19 226 CYS A C 1
ATOM 1746 O O . CYS A 1 226 ? -11.242 -9.072 -0.385 1.00 86.19 226 CYS A O 1
ATOM 1748 N N . GLY A 1 227 ? -11.624 -9.569 -2.529 1.00 86.62 227 GLY A N 1
ATOM 1749 C CA . GLY A 1 227 ? -10.976 -10.890 -2.461 1.00 86.62 227 GLY A CA 1
ATOM 1750 C C . GLY A 1 227 ? -9.456 -10.863 -2.262 1.00 86.62 227 GLY A C 1
ATOM 1751 O O . GLY A 1 227 ? -8.912 -9.993 -1.584 1.00 86.62 227 GLY A O 1
ATOM 1752 N N . ASP A 1 228 ? -8.761 -11.846 -2.833 1.00 91.06 228 ASP A N 1
ATOM 1753 C CA . ASP A 1 228 ? -7.324 -12.045 -2.591 1.00 91.06 228 ASP A CA 1
ATOM 1754 C C . ASP A 1 228 ? -6.456 -11.026 -3.337 1.00 91.06 228 ASP A C 1
ATOM 1756 O O . ASP A 1 228 ? -5.385 -10.647 -2.864 1.00 91.06 228 ASP A O 1
ATOM 1760 N N . PHE A 1 229 ? -6.918 -10.570 -4.499 1.00 94.56 229 PHE A N 1
ATOM 1761 C CA . PHE A 1 229 ? -6.294 -9.487 -5.246 1.00 94.56 229 PHE A CA 1
ATOM 1762 C C . PHE A 1 229 ? -7.358 -8.654 -5.947 1.00 94.56 229 PHE A C 1
ATOM 1764 O O . PHE A 1 229 ? -8.199 -9.205 -6.659 1.00 94.56 229 PHE A O 1
ATOM 1771 N N . CYS A 1 230 ? -7.309 -7.336 -5.776 1.00 92.12 230 CYS A N 1
ATOM 1772 C CA . CYS A 1 230 ? -8.211 -6.433 -6.465 1.00 92.12 230 CYS A CA 1
ATOM 1773 C C . CYS A 1 230 ? -7.525 -5.174 -6.961 1.00 92.12 230 CYS A C 1
ATOM 1775 O O . CYS A 1 230 ? -6.703 -4.608 -6.252 1.00 92.12 230 CYS A O 1
ATOM 1777 N N . ALA A 1 231 ? -7.907 -4.703 -8.145 1.00 91.94 231 ALA A N 1
ATOM 1778 C CA . ALA A 1 231 ? -7.429 -3.449 -8.720 1.00 91.94 231 ALA A CA 1
ATOM 1779 C C . ALA A 1 231 ? -8.501 -2.820 -9.620 1.00 91.94 231 ALA A C 1
ATOM 1781 O O . ALA A 1 231 ? -9.412 -3.512 -10.082 1.00 91.94 231 ALA A O 1
ATOM 1782 N N . ALA A 1 232 ? -8.402 -1.512 -9.862 1.00 87.38 232 ALA A N 1
ATOM 1783 C CA . ALA A 1 232 ? -9.336 -0.780 -10.719 1.00 87.38 232 ALA A CA 1
ATOM 1784 C C . ALA A 1 232 ? -8.829 -0.707 -12.167 1.00 87.38 232 ALA A C 1
ATOM 1786 O O . ALA A 1 232 ? -7.658 -0.408 -12.402 1.00 87.38 232 ALA A O 1
ATOM 1787 N N . PHE A 1 233 ? -9.705 -0.938 -13.150 1.00 81.62 233 PHE A N 1
ATOM 1788 C CA . PHE A 1 233 ? -9.350 -0.846 -14.570 1.00 81.62 233 PHE A CA 1
ATOM 1789 C C . PHE A 1 233 ? -9.274 0.608 -15.062 1.00 81.62 233 PHE A C 1
ATOM 1791 O O . PHE A 1 233 ? -10.193 1.391 -14.840 1.00 81.62 233 PHE A O 1
ATOM 1798 N N . ILE A 1 234 ? -8.184 0.968 -15.753 1.00 80.06 234 ILE A N 1
ATOM 1799 C CA . ILE A 1 234 ? -8.036 2.266 -16.447 1.00 80.06 234 ILE A CA 1
ATOM 1800 C C . ILE A 1 234 ? -8.743 2.204 -17.803 1.00 80.06 234 ILE A C 1
ATOM 1802 O O . ILE A 1 234 ? -9.311 3.180 -18.284 1.00 80.06 234 ILE A O 1
ATOM 1806 N N . ASN A 1 235 ? -8.659 1.042 -18.443 1.00 78.44 235 ASN A N 1
ATOM 1807 C CA . ASN A 1 235 ? -9.294 0.713 -19.709 1.00 78.44 235 ASN A CA 1
ATOM 1808 C C . ASN A 1 235 ? -9.589 -0.797 -19.726 1.00 78.44 235 ASN A C 1
ATOM 1810 O O . ASN A 1 235 ? -9.104 -1.501 -18.847 1.00 78.44 235 ASN A O 1
ATOM 1814 N N . PRO A 1 236 ? -10.326 -1.330 -20.715 1.00 73.50 236 PRO A N 1
ATOM 1815 C CA . PRO A 1 236 ? -10.698 -2.747 -20.741 1.00 73.50 236 PRO A CA 1
ATOM 1816 C C . PRO A 1 236 ? -9.528 -3.742 -20.802 1.00 73.50 236 PRO A C 1
ATOM 1818 O O . PRO A 1 236 ? -9.762 -4.935 -20.700 1.00 73.50 236 PRO A O 1
ATOM 1821 N N . CYS A 1 237 ? -8.287 -3.303 -21.006 1.00 76.25 237 CYS A N 1
ATOM 1822 C CA . CYS A 1 237 ? -7.124 -4.185 -21.110 1.00 76.25 237 CYS A CA 1
ATOM 1823 C C . CYS A 1 237 ? -6.163 -4.058 -19.926 1.00 76.25 237 CYS A C 1
ATOM 1825 O O . CYS A 1 237 ? -5.370 -4.969 -19.703 1.00 76.25 237 CYS A O 1
ATOM 1827 N N . HIS A 1 238 ? -6.208 -2.942 -19.191 1.00 84.38 238 HIS A N 1
ATOM 1828 C CA . HIS A 1 238 ? -5.207 -2.621 -18.183 1.00 84.38 238 HIS A CA 1
ATOM 1829 C C . HIS A 1 238 ? -5.814 -2.058 -16.903 1.00 84.38 238 HIS A C 1
ATOM 1831 O O . HIS A 1 238 ? -6.558 -1.070 -16.929 1.00 84.38 238 HIS A O 1
ATOM 1837 N N . PHE A 1 239 ? -5.420 -2.640 -15.774 1.00 90.50 239 PHE A N 1
ATOM 1838 C CA . PHE A 1 239 ? -5.666 -2.087 -14.453 1.00 90.50 239 PHE A CA 1
ATOM 1839 C C . PHE A 1 239 ? -4.573 -1.125 -13.998 1.00 90.50 239 PHE A C 1
ATOM 1841 O O . PHE A 1 239 ? -3.426 -1.177 -14.446 1.00 90.50 239 PHE A O 1
ATOM 1848 N N . ASN A 1 240 ? -4.957 -0.215 -13.108 1.00 91.44 240 ASN A N 1
ATOM 1849 C CA . ASN A 1 240 ? -4.061 0.697 -12.421 1.00 91.44 240 ASN A CA 1
ATOM 1850 C C . ASN A 1 240 ? -3.476 0.002 -11.192 1.00 91.44 240 ASN A C 1
ATOM 1852 O O . ASN A 1 240 ? -4.225 -0.485 -10.348 1.00 91.44 240 ASN A O 1
ATOM 1856 N N . SER A 1 241 ? -2.151 -0.008 -11.059 1.00 93.19 241 SER A N 1
ATOM 1857 C CA . SER A 1 241 ? -1.483 -0.535 -9.862 1.00 93.19 241 SER A CA 1
ATOM 1858 C C . SER A 1 241 ? -1.428 0.476 -8.711 1.00 93.19 241 SER A C 1
ATOM 1860 O O . SER A 1 241 ? -0.816 0.192 -7.683 1.00 93.19 241 SER A O 1
ATOM 1862 N N . GLY A 1 242 ? -2.025 1.662 -8.859 1.00 93.25 242 GLY A N 1
ATOM 1863 C CA . GLY A 1 242 ? -1.985 2.721 -7.851 1.00 93.25 242 GLY A CA 1
ATOM 1864 C C . GLY A 1 242 ? -2.999 2.571 -6.728 1.00 93.25 242 GLY A C 1
ATOM 1865 O O . GLY A 1 242 ? -2.795 3.139 -5.659 1.00 93.25 242 GLY A O 1
ATOM 1866 N N . VAL A 1 243 ? -4.034 1.749 -6.914 1.00 94.44 243 VAL A N 1
ATOM 1867 C CA . VAL A 1 243 ? -4.901 1.281 -5.826 1.00 94.44 243 VAL A CA 1
ATOM 1868 C C . VAL A 1 243 ? -5.110 -0.217 -5.969 1.00 94.44 243 VAL A C 1
ATOM 1870 O O . VAL A 1 243 ? -5.649 -0.675 -6.977 1.00 94.44 243 VAL A O 1
ATOM 1873 N N . MET A 1 244 ? -4.696 -0.978 -4.956 1.00 96.19 244 MET A N 1
ATOM 1874 C CA . MET A 1 244 ? -4.824 -2.435 -4.956 1.00 96.19 244 MET A CA 1
ATOM 1875 C C . MET A 1 244 ? -5.286 -2.956 -3.596 1.00 96.19 244 MET A C 1
ATOM 1877 O O . MET A 1 244 ? -4.852 -2.461 -2.562 1.00 96.19 244 MET A O 1
ATOM 1881 N N . VAL A 1 245 ? -6.116 -3.994 -3.586 1.00 96.25 245 VAL A N 1
ATOM 1882 C CA . VAL A 1 245 ? -6.371 -4.817 -2.396 1.00 96.25 245 VAL A CA 1
ATOM 1883 C C . VAL A 1 245 ? -5.586 -6.104 -2.547 1.00 96.25 245 VAL A C 1
ATOM 1885 O O . VAL A 1 245 ? -5.637 -6.730 -3.600 1.00 96.25 245 VAL A O 1
ATOM 1888 N N . ILE A 1 246 ? -4.833 -6.483 -1.523 1.00 97.06 246 ILE A N 1
ATOM 1889 C CA . ILE A 1 246 ? -3.907 -7.609 -1.576 1.00 97.06 246 ILE A CA 1
ATOM 1890 C C . ILE A 1 246 ? -4.074 -8.431 -0.305 1.00 97.06 246 ILE A C 1
ATOM 1892 O O . ILE A 1 246 ? -3.964 -7.895 0.798 1.00 97.06 246 ILE A O 1
ATOM 1896 N N . GLN A 1 247 ? -4.296 -9.733 -0.456 1.00 96.31 247 GLN A N 1
ATOM 1897 C CA . GLN A 1 247 ? -4.025 -10.724 0.576 1.00 96.31 247 GLN A CA 1
ATOM 1898 C C . GLN A 1 247 ? -2.551 -11.135 0.455 1.00 96.31 247 GLN A C 1
ATOM 1900 O O . GLN A 1 247 ? -2.195 -11.834 -0.499 1.00 96.31 247 GLN A O 1
ATOM 1905 N N . PRO A 1 248 ? -1.669 -10.691 1.368 1.00 96.69 248 PRO A N 1
ATOM 1906 C CA . PRO A 1 248 ? -0.243 -10.938 1.222 1.00 96.69 248 PRO A CA 1
ATOM 1907 C C . PRO A 1 248 ? 0.092 -12.427 1.360 1.00 96.69 248 PRO A C 1
ATOM 1909 O O . PRO A 1 248 ? -0.495 -13.140 2.176 1.00 96.69 248 PRO A O 1
ATOM 1912 N N . SER A 1 249 ? 1.066 -12.878 0.574 1.00 95.44 249 SER A N 1
ATOM 1913 C CA . SER A 1 249 ? 1.639 -14.218 0.621 1.00 95.44 249 SER A CA 1
ATOM 1914 C C . SER A 1 249 ? 3.097 -14.180 0.167 1.00 95.44 249 SER A C 1
ATOM 1916 O O . SER A 1 249 ? 3.417 -13.702 -0.922 1.00 95.44 249 SER A O 1
ATOM 1918 N N . GLN A 1 250 ? 3.991 -14.748 0.972 1.00 93.69 250 GLN A N 1
ATOM 1919 C CA . GLN A 1 250 ? 5.402 -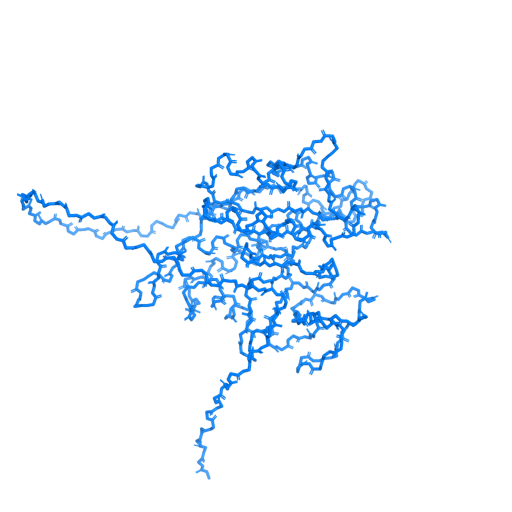14.906 0.630 1.00 93.69 250 GLN A CA 1
ATOM 1920 C C . GLN A 1 250 ? 5.569 -15.794 -0.599 1.00 93.69 250 GLN A C 1
ATOM 1922 O O . GLN A 1 250 ? 6.359 -15.469 -1.477 1.00 93.69 250 GLN A O 1
ATOM 1927 N N . ALA A 1 251 ? 4.765 -16.854 -0.731 1.00 95.06 251 ALA A N 1
ATOM 1928 C CA . ALA A 1 251 ? 4.791 -17.705 -1.918 1.00 95.06 251 ALA A CA 1
ATOM 1929 C C . ALA A 1 251 ? 4.450 -16.919 -3.199 1.00 95.06 251 ALA A C 1
ATOM 1931 O O . ALA A 1 251 ? 5.128 -17.080 -4.215 1.00 95.06 251 ALA A O 1
ATOM 1932 N N . LEU A 1 252 ? 3.442 -16.039 -3.135 1.00 94.19 252 LEU A N 1
ATOM 1933 C CA . LEU A 1 252 ? 3.068 -15.141 -4.233 1.00 94.19 252 LEU A CA 1
ATOM 1934 C C . LEU A 1 252 ? 4.187 -14.134 -4.539 1.00 94.19 252 LEU A C 1
ATOM 1936 O O . LEU A 1 252 ? 4.564 -13.957 -5.696 1.00 94.19 252 LEU A O 1
ATOM 1940 N N . PHE A 1 253 ? 4.744 -13.496 -3.508 1.00 95.62 253 PHE A N 1
ATOM 1941 C CA . PHE A 1 253 ? 5.841 -12.538 -3.645 1.00 95.62 253 PHE A CA 1
ATOM 1942 C C . PHE A 1 253 ? 7.091 -13.162 -4.276 1.00 95.62 253 PHE A C 1
ATOM 1944 O O . PHE A 1 253 ? 7.615 -12.645 -5.263 1.00 95.62 253 PHE A O 1
ATOM 1951 N N . GLU A 1 254 ? 7.542 -14.304 -3.762 1.00 94.94 254 GLU A N 1
ATOM 1952 C CA . GLU A 1 254 ? 8.683 -15.036 -4.307 1.00 94.94 254 GLU A CA 1
ATOM 1953 C C . GLU A 1 254 ? 8.436 -15.483 -5.753 1.00 94.94 254 GLU A C 1
ATOM 1955 O O . GLU A 1 254 ? 9.356 -15.462 -6.574 1.00 94.94 254 GLU A O 1
ATOM 1960 N N . ASP A 1 255 ? 7.202 -15.868 -6.090 1.00 96.06 255 ASP A N 1
ATOM 1961 C CA . ASP A 1 255 ? 6.831 -16.203 -7.462 1.00 96.06 255 ASP A CA 1
ATOM 1962 C C . ASP A 1 255 ? 6.909 -15.005 -8.409 1.00 96.06 255 ASP A C 1
ATOM 1964 O O . ASP A 1 255 ? 7.474 -15.125 -9.500 1.00 96.06 255 ASP A O 1
ATOM 1968 N N . MET A 1 256 ? 6.437 -13.834 -7.974 1.00 95.44 256 MET A N 1
ATOM 1969 C CA . MET A 1 256 ? 6.610 -12.593 -8.728 1.00 95.44 256 MET A CA 1
ATOM 1970 C C . MET A 1 256 ? 8.088 -12.276 -8.953 1.00 95.44 256 MET A C 1
ATOM 1972 O O . MET A 1 256 ? 8.481 -12.040 -10.094 1.00 95.44 256 MET A O 1
ATOM 1976 N N . LEU A 1 257 ? 8.928 -12.345 -7.913 1.00 93.38 257 LEU A N 1
ATOM 1977 C CA . LEU A 1 257 ? 10.364 -12.073 -8.047 1.00 93.38 257 LEU A CA 1
ATOM 1978 C C . LEU A 1 257 ? 11.058 -13.025 -9.032 1.00 93.38 257 LEU A C 1
ATOM 1980 O O . LEU A 1 257 ? 11.920 -12.588 -9.793 1.00 93.38 257 LEU A O 1
ATOM 1984 N N . ARG A 1 258 ? 10.676 -14.310 -9.061 1.00 94.44 258 ARG A N 1
ATOM 1985 C CA . ARG A 1 258 ? 11.206 -15.274 -10.045 1.00 94.44 258 ARG A CA 1
ATOM 1986 C C . ARG A 1 258 ? 10.794 -14.931 -11.476 1.00 94.44 258 ARG A C 1
ATOM 1988 O O . ARG A 1 258 ? 11.594 -15.113 -12.390 1.00 94.44 258 ARG A O 1
ATOM 1995 N N . LYS A 1 259 ? 9.566 -14.444 -11.671 1.00 94.62 259 LYS A N 1
ATOM 1996 C CA . LYS A 1 259 ? 9.004 -14.115 -12.989 1.00 94.62 259 LYS A CA 1
ATOM 1997 C C . LYS A 1 259 ? 9.407 -12.737 -13.510 1.00 94.62 259 LYS A C 1
ATOM 1999 O O . LYS A 1 259 ? 9.321 -12.523 -14.712 1.00 94.62 259 LYS A O 1
ATOM 2004 N N . LEU A 1 260 ? 9.901 -11.829 -12.665 1.00 91.00 260 LEU A N 1
ATOM 2005 C CA . LEU A 1 260 ? 10.361 -10.495 -13.084 1.00 91.00 260 LEU A CA 1
ATOM 2006 C C . LEU A 1 260 ? 11.321 -10.536 -14.286 1.00 91.00 260 LEU A C 1
ATOM 2008 O O . LEU A 1 260 ? 11.201 -9.728 -15.199 1.00 91.00 260 LEU A O 1
ATOM 2012 N N . ALA A 1 261 ? 12.253 -11.492 -14.310 1.00 85.44 261 ALA A N 1
ATOM 2013 C CA . ALA A 1 261 ? 13.245 -11.602 -15.382 1.00 85.44 261 ALA A CA 1
ATOM 2014 C C . ALA A 1 261 ? 12.695 -12.190 -16.696 1.00 85.44 261 ALA A C 1
ATOM 2016 O O . ALA A 1 261 ? 13.343 -12.056 -17.730 1.00 85.44 261 ALA A O 1
ATOM 2017 N N . THR A 1 262 ? 11.543 -12.866 -16.664 1.00 89.75 262 THR A N 1
ATOM 2018 C CA . THR A 1 262 ? 10.980 -13.583 -17.825 1.00 89.75 262 THR A CA 1
ATOM 2019 C C . THR A 1 262 ? 9.652 -13.012 -18.311 1.00 89.75 262 THR A C 1
ATOM 2021 O O . THR A 1 262 ? 9.226 -13.326 -19.417 1.00 89.75 262 THR A O 1
ATOM 2024 N N . THR A 1 263 ? 8.984 -12.198 -17.498 1.00 89.19 263 THR A N 1
ATOM 2025 C CA . THR A 1 263 ? 7.738 -11.519 -17.849 1.00 89.19 263 THR A CA 1
ATOM 2026 C C . THR A 1 263 ? 8.049 -10.153 -18.437 1.00 89.19 263 THR A C 1
ATOM 2028 O O . THR A 1 263 ? 8.656 -9.320 -17.765 1.00 89.19 263 THR A O 1
ATOM 2031 N N . GLU A 1 264 ? 7.596 -9.895 -19.662 1.00 85.88 264 GLU A N 1
ATOM 2032 C CA . GLU A 1 264 ? 7.692 -8.565 -20.262 1.00 85.88 264 GLU A CA 1
ATOM 2033 C C . GLU A 1 264 ? 6.789 -7.566 -19.526 1.00 85.88 264 GLU A C 1
ATOM 2035 O O . GLU A 1 264 ? 5.616 -7.836 -19.270 1.00 85.88 264 GLU A O 1
ATOM 2040 N N . SER A 1 265 ? 7.329 -6.387 -19.216 1.00 86.44 265 SER A N 1
ATOM 2041 C CA . SER A 1 265 ? 6.559 -5.245 -18.721 1.00 86.44 265 SER A CA 1
ATOM 2042 C C . SER A 1 265 ? 6.440 -4.207 -19.834 1.00 86.44 265 SER A C 1
ATOM 2044 O O . SER A 1 265 ? 7.449 -3.682 -20.308 1.00 86.44 265 SER A O 1
ATOM 2046 N N . TYR A 1 266 ? 5.213 -3.896 -20.268 1.00 83.88 266 TYR A N 1
ATOM 2047 C CA . TYR A 1 266 ? 4.995 -2.973 -21.390 1.00 83.88 266 TYR A CA 1
ATOM 2048 C C . TYR A 1 266 ? 5.414 -1.524 -21.083 1.00 83.88 266 TYR A C 1
ATOM 2050 O O . TYR A 1 266 ? 5.628 -0.743 -22.013 1.00 83.88 266 TYR A O 1
ATOM 2058 N N . ASP A 1 267 ? 5.520 -1.154 -19.802 1.00 84.19 267 ASP A N 1
ATOM 2059 C CA . ASP A 1 267 ? 5.952 0.170 -19.338 1.00 84.19 267 ASP A CA 1
ATOM 2060 C C . ASP A 1 267 ? 7.310 0.156 -18.617 1.00 84.19 267 ASP A C 1
ATOM 2062 O O . ASP A 1 267 ? 7.808 1.216 -18.238 1.00 84.19 267 ASP A O 1
ATOM 2066 N N . GLY A 1 268 ? 7.922 -1.023 -18.451 1.00 83.81 268 GLY A N 1
ATOM 2067 C CA . GLY A 1 268 ? 9.182 -1.199 -17.726 1.00 83.81 268 GLY A CA 1
ATOM 2068 C C . GLY A 1 268 ? 9.079 -0.978 -16.211 1.00 83.81 268 GLY A C 1
ATOM 2069 O O . GLY A 1 268 ? 10.110 -0.896 -15.543 1.00 83.81 268 GLY A O 1
ATOM 2070 N N . GLY A 1 269 ? 7.864 -0.871 -15.666 1.00 87.19 269 GLY A N 1
ATOM 2071 C CA . GLY A 1 269 ? 7.585 -0.645 -14.251 1.00 87.19 269 GLY A CA 1
ATOM 2072 C C . GLY A 1 269 ? 6.687 -1.717 -13.635 1.00 87.19 269 GLY A C 1
ATOM 2073 O O . GLY A 1 269 ? 6.505 -2.811 -14.183 1.00 87.19 269 GLY A O 1
ATOM 2074 N N . ASP A 1 270 ? 6.139 -1.392 -12.463 1.00 90.56 270 ASP A N 1
ATOM 2075 C CA . ASP A 1 270 ? 5.248 -2.256 -11.691 1.00 90.56 270 ASP A CA 1
ATOM 2076 C C . ASP A 1 270 ? 3.901 -2.463 -12.391 1.00 90.56 270 ASP A C 1
ATOM 2078 O O . ASP A 1 270 ? 3.418 -3.592 -12.435 1.00 90.56 270 ASP A O 1
ATOM 2082 N N . GLN A 1 271 ? 3.306 -1.410 -12.968 1.00 91.00 271 GLN A N 1
ATOM 2083 C CA . GLN A 1 271 ? 1.983 -1.507 -13.584 1.00 91.00 271 GLN A CA 1
ATOM 2084 C C . GLN A 1 271 ? 1.998 -2.487 -14.763 1.00 91.00 271 GLN A C 1
ATOM 2086 O O . GLN A 1 271 ? 1.130 -3.359 -14.829 1.00 91.00 271 GLN A O 1
ATOM 2091 N N . GLY A 1 272 ? 2.989 -2.408 -15.653 1.00 91.19 272 GLY A N 1
ATOM 2092 C CA . GLY A 1 272 ? 3.126 -3.337 -16.769 1.00 91.19 272 GLY A CA 1
ATOM 2093 C C . GLY A 1 272 ? 3.334 -4.780 -16.330 1.00 91.19 272 GLY A C 1
ATOM 2094 O O . GLY A 1 272 ? 2.624 -5.668 -16.804 1.00 91.19 272 GLY A O 1
ATOM 2095 N N . PHE A 1 273 ? 4.238 -5.014 -15.376 1.00 94.19 273 PHE A N 1
ATOM 2096 C CA . PHE A 1 273 ? 4.486 -6.352 -14.844 1.00 94.19 273 PHE A CA 1
ATOM 2097 C C . PHE A 1 273 ? 3.233 -6.948 -14.190 1.00 94.19 273 PHE A C 1
ATOM 2099 O O . PHE A 1 273 ? 2.851 -8.076 -14.504 1.00 94.19 273 PHE A O 1
ATOM 2106 N N . LEU A 1 274 ? 2.566 -6.187 -13.316 1.00 95.56 274 LEU A N 1
ATOM 2107 C CA . LEU A 1 274 ? 1.384 -6.645 -12.587 1.00 95.56 274 LEU A CA 1
ATOM 2108 C C . LEU A 1 274 ? 0.217 -6.954 -13.529 1.00 95.56 274 LEU A C 1
ATOM 2110 O O . LEU A 1 274 ? -0.479 -7.942 -13.314 1.00 95.56 274 LEU A O 1
ATOM 2114 N N . ASN A 1 275 ? 0.031 -6.169 -14.594 1.00 94.44 275 ASN A N 1
ATOM 2115 C CA . ASN A 1 275 ? -1.003 -6.432 -15.598 1.00 94.44 275 ASN A CA 1
ATOM 2116 C C . ASN A 1 275 ? -0.791 -7.753 -16.343 1.00 94.44 275 ASN A C 1
ATOM 2118 O O . ASN A 1 275 ? -1.758 -8.452 -16.636 1.00 94.44 275 ASN A O 1
ATOM 2122 N N . VAL A 1 276 ? 0.460 -8.116 -16.635 1.00 94.12 276 VAL A N 1
ATOM 2123 C CA . VAL A 1 276 ? 0.764 -9.407 -17.266 1.00 94.12 276 VAL A CA 1
ATOM 2124 C C . VAL A 1 276 ? 0.654 -10.547 -16.251 1.00 94.12 276 VAL A C 1
ATOM 2126 O O . VAL A 1 276 ? 0.058 -11.584 -16.549 1.00 94.12 276 VAL A O 1
ATOM 2129 N N . TYR A 1 277 ? 1.181 -10.347 -15.039 1.00 95.56 277 TYR A N 1
ATOM 2130 C CA . TYR A 1 277 ? 1.167 -11.348 -13.971 1.00 95.56 277 TYR A CA 1
ATOM 2131 C C . TYR A 1 277 ? -0.260 -11.714 -13.532 1.00 95.56 277 TYR A C 1
ATOM 2133 O O . TYR A 1 277 ? -0.572 -12.893 -13.390 1.00 95.56 277 TYR A O 1
ATOM 2141 N N . PHE A 1 278 ? -1.138 -10.719 -13.373 1.00 94.06 278 PHE A N 1
ATOM 2142 C CA . PHE A 1 278 ? -2.552 -10.882 -13.018 1.00 94.06 278 PHE A CA 1
ATOM 2143 C C . PHE A 1 278 ? -3.475 -10.709 -14.233 1.00 94.06 278 PHE A C 1
ATOM 2145 O O . PHE A 1 278 ? -4.529 -10.082 -14.138 1.00 94.06 278 PHE A O 1
ATOM 2152 N N . SER A 1 279 ? -3.097 -11.269 -15.383 1.00 91.44 279 SER A N 1
ATOM 2153 C CA . SER A 1 279 ? -3.887 -11.168 -16.622 1.00 91.44 279 SER A CA 1
ATOM 2154 C C . SER A 1 279 ? -5.300 -11.759 -16.497 1.00 91.44 279 SER A C 1
ATOM 2156 O O . SER A 1 279 ? -6.233 -11.268 -17.135 1.00 91.44 279 SER A O 1
ATOM 2158 N N . ASP A 1 280 ? -5.494 -12.730 -15.600 1.00 88.38 280 ASP A N 1
ATOM 2159 C CA . ASP A 1 280 ? -6.806 -13.314 -15.304 1.00 88.38 280 ASP A CA 1
ATOM 2160 C C . ASP A 1 280 ? -7.755 -12.365 -14.548 1.00 88.38 280 ASP A C 1
ATOM 2162 O O . ASP A 1 280 ? -8.961 -12.619 -14.508 1.00 88.38 280 ASP A O 1
ATOM 2166 N N . LEU A 1 281 ? -7.265 -11.242 -13.993 1.00 87.25 281 LEU A N 1
ATOM 2167 C CA . LEU A 1 281 ? -8.112 -10.245 -13.318 1.00 87.25 281 LEU A CA 1
ATOM 2168 C C . LEU A 1 281 ? -9.204 -9.703 -14.252 1.00 87.25 281 LEU A C 1
ATOM 2170 O O . LEU A 1 281 ? -10.288 -9.353 -13.796 1.00 87.25 281 LEU A O 1
ATOM 2174 N N . PHE A 1 282 ? -8.952 -9.674 -15.561 1.00 83.19 282 PHE A N 1
ATOM 2175 C CA . PHE A 1 282 ? -9.940 -9.249 -16.551 1.00 83.19 282 PHE A CA 1
ATOM 2176 C C . PHE A 1 282 ? -11.222 -10.104 -16.536 1.00 83.19 282 PHE A C 1
ATOM 2178 O O . PHE A 1 282 ? -12.305 -9.604 -16.835 1.00 83.19 282 PHE A O 1
ATOM 2185 N N . TYR A 1 283 ? -11.116 -11.381 -16.156 1.00 83.12 283 TYR A N 1
ATOM 2186 C CA . TYR A 1 283 ? -12.246 -12.312 -16.078 1.00 83.12 283 TYR A CA 1
ATOM 2187 C C . TYR A 1 283 ? -12.849 -12.417 -14.674 1.00 83.12 283 TYR A C 1
ATOM 2189 O O . TYR A 1 283 ? -13.802 -13.170 -14.465 1.00 83.12 283 TYR A O 1
ATOM 2197 N N . ALA A 1 284 ? -12.294 -11.688 -13.707 1.00 83.00 284 ALA A N 1
ATOM 2198 C CA . ALA A 1 284 ? -12.726 -11.738 -12.325 1.00 83.00 284 ALA A CA 1
ATOM 2199 C C . ALA A 1 284 ? -14.100 -11.071 -12.122 1.00 83.00 284 ALA A C 1
ATOM 2201 O O . ALA A 1 284 ? -14.445 -10.132 -12.839 1.00 83.00 284 ALA A O 1
ATOM 2202 N N . PRO A 1 285 ? -14.883 -11.496 -11.119 1.00 81.25 285 PRO A N 1
ATOM 2203 C CA . PRO A 1 285 ? -16.107 -10.804 -10.730 1.00 81.25 285 PRO A CA 1
ATOM 2204 C C . PRO A 1 285 ? -15.832 -9.428 -10.114 1.00 81.25 285 PRO A C 1
ATOM 2206 O O . PRO A 1 285 ? -14.743 -9.136 -9.618 1.00 81.25 285 PRO A O 1
ATOM 2209 N N . GLY A 1 286 ? -16.864 -8.586 -10.124 1.00 77.50 286 GLY A N 1
ATOM 2210 C CA . GLY A 1 286 ? -16.782 -7.223 -9.615 1.00 77.50 286 GLY A CA 1
ATOM 2211 C C . GLY A 1 286 ? -16.965 -7.089 -8.124 1.00 77.50 286 GLY A C 1
ATOM 2212 O O . GLY A 1 286 ? -17.795 -7.778 -7.523 1.00 77.50 286 GLY A O 1
ATOM 2213 N N . PHE A 1 287 ? -16.236 -6.133 -7.558 1.00 79.56 287 PHE A N 1
ATOM 2214 C CA . PHE A 1 287 ? -16.391 -5.673 -6.190 1.00 79.56 287 PHE A CA 1
ATOM 2215 C C . PHE A 1 287 ? -16.945 -4.242 -6.147 1.00 79.56 287 PHE A C 1
ATOM 2217 O O . PHE A 1 287 ? -16.289 -3.302 -6.597 1.00 79.56 287 PHE A O 1
ATOM 2224 N N . GLY A 1 288 ? -18.145 -4.083 -5.579 1.00 70.81 288 GLY A N 1
ATOM 2225 C CA . GLY A 1 288 ? -18.817 -2.795 -5.375 1.00 70.81 288 GLY A CA 1
ATOM 2226 C C . GLY A 1 288 ? -20.313 -2.829 -5.704 1.00 70.81 288 GLY A C 1
ATOM 2227 O O . GLY A 1 288 ? -20.845 -3.821 -6.206 1.00 70.81 288 GLY A O 1
ATOM 2228 N N . GLU A 1 289 ? -21.012 -1.734 -5.402 1.00 60.03 289 GLU A N 1
ATOM 2229 C CA . GLU A 1 289 ? -22.424 -1.566 -5.753 1.00 60.03 289 GLU A CA 1
ATOM 2230 C C . GLU A 1 289 ? -22.581 -1.036 -7.185 1.00 60.03 289 GLU A C 1
ATOM 2232 O O . GLU A 1 289 ? -22.073 0.029 -7.519 1.00 60.03 289 GLU A O 1
ATOM 2237 N N . GLY A 1 290 ? -23.346 -1.755 -8.015 1.00 58.22 290 GLY A N 1
ATOM 2238 C CA . GLY A 1 290 ? -24.013 -1.161 -9.179 1.00 58.22 290 GLY A CA 1
ATOM 2239 C C . GLY A 1 290 ? -23.328 -1.189 -10.553 1.00 58.22 290 GLY A C 1
ATOM 2240 O O . GLY A 1 290 ? -23.773 -0.427 -11.403 1.00 58.22 290 GLY A O 1
ATOM 2241 N N . ASP A 1 291 ? -22.352 -2.057 -10.849 1.00 52.56 291 ASP A N 1
ATOM 2242 C CA . ASP A 1 291 ? -21.794 -2.176 -12.217 1.00 52.56 291 ASP A CA 1
ATOM 2243 C C . ASP A 1 291 ? -21.801 -3.609 -12.799 1.00 52.56 291 ASP A C 1
ATOM 2245 O O . ASP A 1 291 ? -21.464 -4.587 -12.148 1.00 52.56 291 ASP A O 1
ATOM 2249 N N . GLN A 1 292 ? -22.172 -3.745 -14.069 1.00 50.56 292 GLN A N 1
ATOM 2250 C CA . GLN A 1 292 ? -22.266 -5.008 -14.806 1.00 50.56 292 GLN A CA 1
ATOM 2251 C C . GLN A 1 292 ? -21.005 -5.303 -15.637 1.00 50.56 292 GLN A C 1
ATOM 2253 O O . GLN A 1 292 ? -21.110 -5.845 -16.744 1.00 50.56 292 GLN A O 1
ATOM 2258 N N . HIS A 1 293 ? -19.803 -4.940 -15.170 1.00 48.84 293 HIS A N 1
ATOM 2259 C CA . HIS A 1 293 ? -18.601 -5.269 -15.937 1.00 48.84 293 HIS A CA 1
ATOM 2260 C C . HIS A 1 293 ? -18.420 -6.793 -16.036 1.00 48.84 293 HIS A C 1
ATOM 2262 O O . HIS A 1 293 ? -18.666 -7.528 -15.078 1.00 48.84 293 HIS A O 1
ATOM 2268 N N . ARG A 1 294 ? -18.018 -7.242 -17.233 1.00 53.72 294 ARG A N 1
ATOM 2269 C CA . ARG A 1 294 ? -18.222 -8.556 -17.893 1.00 53.72 294 ARG A CA 1
ATOM 2270 C C . ARG A 1 294 ? -17.782 -9.842 -17.154 1.00 53.72 294 ARG A C 1
ATOM 2272 O O . ARG A 1 294 ? -17.841 -10.911 -17.754 1.00 53.72 294 ARG A O 1
ATOM 2279 N N . GLY A 1 295 ? -17.376 -9.776 -15.888 1.00 49.81 295 GLY A N 1
ATOM 2280 C CA . GLY A 1 295 ? -16.821 -10.887 -15.102 1.00 49.81 295 GLY A CA 1
ATOM 2281 C C . GLY A 1 295 ? -17.783 -11.614 -14.149 1.00 49.81 295 GLY A C 1
ATOM 2282 O O . GLY A 1 295 ? -17.340 -12.349 -13.272 1.00 49.81 295 GLY A O 1
ATOM 2283 N N . GLY A 1 296 ? -19.101 -11.442 -14.289 1.00 52.16 296 GLY A N 1
ATOM 2284 C CA . GLY A 1 296 ? -20.108 -12.183 -13.509 1.00 52.16 296 GLY A CA 1
ATOM 2285 C C . GLY A 1 296 ? -20.871 -11.336 -12.486 1.00 52.16 296 GLY A C 1
ATOM 2286 O O . GLY A 1 296 ? -20.736 -10.117 -12.445 1.00 52.16 296 GLY A O 1
ATOM 2287 N N . GLN A 1 297 ? -21.742 -11.976 -11.692 1.00 53.00 297 GLN A N 1
ATOM 2288 C CA . GLN A 1 297 ? -22.609 -11.279 -10.730 1.00 53.00 297 GLN A CA 1
ATOM 2289 C C . GLN A 1 297 ? -21.793 -10.511 -9.681 1.00 53.00 297 GLN A C 1
ATOM 2291 O O . GLN A 1 297 ? -20.959 -11.091 -8.984 1.00 53.00 297 GLN A O 1
ATOM 2296 N N . LEU A 1 298 ? -22.114 -9.223 -9.529 1.00 53.41 298 LEU A N 1
ATOM 2297 C CA . LEU A 1 298 ? -21.678 -8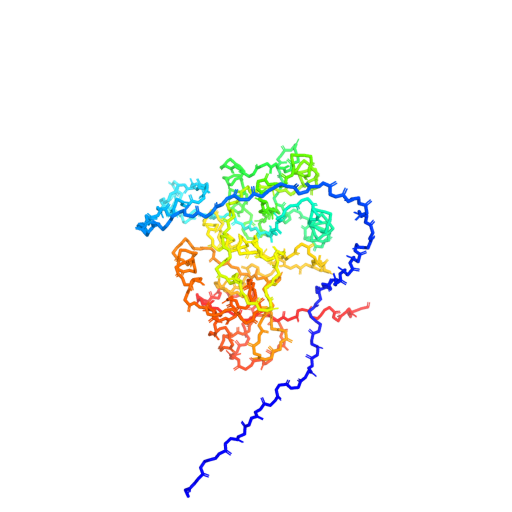.386 -8.415 1.00 53.41 298 LEU A CA 1
ATOM 2298 C C . LEU A 1 298 ? -21.996 -9.056 -7.084 1.00 53.41 298 LEU A C 1
ATOM 2300 O O . LEU A 1 298 ? -23.125 -9.501 -6.855 1.00 53.41 298 LEU A O 1
ATOM 2304 N N . ARG A 1 299 ? -21.029 -9.064 -6.171 1.00 56.19 299 ARG A N 1
ATOM 2305 C CA . ARG A 1 299 ? -21.256 -9.540 -4.807 1.00 56.19 299 ARG A CA 1
ATOM 2306 C C . ARG A 1 299 ? -21.397 -8.342 -3.873 1.00 56.19 299 ARG A C 1
ATOM 2308 O O . ARG A 1 299 ? -20.477 -7.544 -3.734 1.00 56.19 299 ARG A O 1
ATOM 2315 N N . ARG A 1 300 ? -22.580 -8.211 -3.258 1.00 52.09 300 ARG A N 1
ATOM 2316 C CA . ARG A 1 300 ? -22.861 -7.208 -2.215 1.00 52.09 300 ARG A CA 1
ATOM 2317 C C . ARG A 1 300 ? -22.004 -7.452 -0.969 1.00 52.09 300 ARG A C 1
ATOM 2319 O O . ARG A 1 300 ? -21.702 -8.600 -0.648 1.00 52.09 300 ARG A O 1
ATOM 2326 N N . PHE A 1 301 ? -21.763 -6.366 -0.232 1.00 51.62 301 PHE A N 1
ATOM 2327 C CA . PHE A 1 301 ? -21.036 -6.199 1.042 1.00 51.62 301 PHE A CA 1
ATOM 2328 C C . PHE A 1 301 ? -21.432 -7.111 2.230 1.00 51.62 301 PHE A C 1
ATOM 2330 O O . PHE A 1 301 ? -21.064 -6.839 3.367 1.00 51.62 301 PHE A O 1
ATOM 2337 N N . ALA A 1 302 ? -22.211 -8.176 2.022 1.00 47.03 302 ALA A N 1
ATOM 2338 C CA . ALA A 1 302 ? -22.796 -8.973 3.102 1.00 47.03 302 ALA A CA 1
ATOM 2339 C C . ALA A 1 302 ? -22.195 -10.383 3.262 1.00 47.03 302 ALA A C 1
ATOM 2341 O O . ALA A 1 302 ? -22.610 -11.110 4.161 1.00 47.03 302 ALA A O 1
ATOM 2342 N N . VAL A 1 303 ? -21.248 -10.805 2.411 1.00 55.06 303 VAL A N 1
ATOM 2343 C CA . VAL A 1 303 ? -20.685 -12.168 2.455 1.00 55.06 303 VAL A CA 1
ATOM 2344 C C . VAL A 1 303 ? -19.170 -12.136 2.285 1.00 55.06 303 VAL A C 1
ATOM 2346 O O . VAL A 1 303 ? -18.656 -11.432 1.419 1.00 55.06 303 VAL A O 1
ATOM 2349 N N . ARG A 1 304 ? -18.455 -12.955 3.070 1.00 61.66 304 ARG A N 1
ATOM 2350 C CA . ARG A 1 304 ? -17.034 -13.256 2.845 1.00 61.66 304 ARG A CA 1
ATOM 2351 C C . ARG A 1 304 ? -16.867 -13.803 1.425 1.00 61.66 304 ARG A C 1
ATOM 2353 O O . ARG A 1 304 ? -17.404 -14.863 1.099 1.00 61.66 304 ARG A O 1
ATOM 2360 N N . LEU A 1 305 ? -16.168 -13.060 0.574 1.00 64.31 305 LEU A N 1
ATOM 2361 C CA . LEU A 1 305 ? -15.927 -13.463 -0.807 1.00 64.31 305 LEU A CA 1
ATOM 2362 C C . LEU A 1 305 ? -15.075 -14.745 -0.846 1.00 64.31 305 LEU A C 1
ATOM 2364 O O . LEU A 1 305 ? -14.170 -14.891 -0.021 1.00 64.31 305 LEU A O 1
ATOM 2368 N N . PRO A 1 306 ? -15.346 -15.682 -1.774 1.00 70.25 306 PRO A N 1
ATOM 2369 C CA . PRO A 1 306 ? -14.445 -16.787 -2.053 1.00 70.25 306 PRO A CA 1
ATOM 2370 C C . PRO A 1 306 ? -13.040 -16.278 -2.382 1.00 70.25 306 PRO A C 1
ATOM 2372 O O . PRO A 1 306 ? -12.931 -15.201 -2.981 1.00 70.25 306 PRO A O 1
ATOM 2375 N N . PRO A 1 307 ? -12.001 -17.069 -2.070 1.00 74.44 307 PRO A N 1
ATOM 2376 C CA . PRO A 1 307 ? -10.648 -16.806 -2.537 1.00 74.44 307 PRO A CA 1
ATOM 2377 C C . PRO A 1 307 ? -10.621 -16.588 -4.054 1.00 74.44 307 PRO A C 1
ATOM 2379 O O . PRO A 1 307 ? -11.402 -17.195 -4.794 1.00 74.44 307 PRO A O 1
ATOM 2382 N N . GLY A 1 308 ? -9.723 -15.725 -4.506 1.00 73.69 308 GLY A N 1
ATOM 2383 C CA . GLY A 1 308 ? -9.549 -15.360 -5.905 1.00 73.69 308 GLY A CA 1
ATOM 2384 C C . GLY A 1 308 ? -9.496 -13.850 -6.157 1.00 73.69 308 GLY A C 1
ATOM 2385 O O . GLY A 1 308 ? -9.730 -13.046 -5.248 1.00 73.69 308 GLY A O 1
ATOM 2386 N N . PRO A 1 309 ? -9.160 -13.456 -7.396 1.00 78.12 309 PRO A N 1
ATOM 2387 C CA . PRO A 1 309 ? -9.107 -12.060 -7.803 1.00 78.12 309 PRO A CA 1
ATOM 2388 C C . PRO A 1 309 ? -10.511 -11.470 -8.008 1.00 78.12 309 PRO A C 1
ATOM 2390 O O . PRO A 1 309 ? -11.442 -12.193 -8.364 1.00 78.12 309 PRO A O 1
ATOM 2393 N N . TYR A 1 310 ? -10.656 -10.157 -7.807 1.00 74.31 310 TYR A N 1
ATOM 2394 C CA . TYR A 1 310 ? -11.880 -9.377 -8.056 1.00 74.31 310 TYR A CA 1
ATOM 2395 C C . TYR A 1 310 ? -11.502 -8.004 -8.601 1.00 74.31 310 TYR A C 1
ATOM 2397 O O . TYR A 1 310 ? -10.565 -7.391 -8.106 1.00 74.31 310 TYR A O 1
ATOM 2405 N N . TYR A 1 311 ? -12.223 -7.455 -9.574 1.00 75.19 311 TYR A N 1
ATOM 2406 C CA . TYR A 1 311 ? -11.943 -6.075 -9.984 1.00 75.19 311 TYR A CA 1
ATOM 2407 C C . TYR A 1 311 ? -12.564 -5.076 -8.998 1.00 75.19 311 TYR A C 1
ATOM 2409 O O . TYR A 1 311 ? -13.696 -5.255 -8.545 1.00 75.19 311 TYR A O 1
ATOM 2417 N N . LEU A 1 312 ? -11.836 -4.003 -8.681 1.00 68.81 312 LEU A N 1
ATOM 2418 C CA . LEU A 1 312 ? -12.380 -2.871 -7.935 1.00 68.81 312 LEU A CA 1
ATOM 2419 C C . LEU A 1 312 ? -13.179 -1.993 -8.879 1.00 68.81 312 LEU A C 1
ATOM 2421 O O . LEU A 1 312 ? -12.661 -1.518 -9.894 1.00 68.81 312 LEU A O 1
ATOM 2425 N N . LEU A 1 313 ? -14.423 -1.727 -8.511 1.00 64.69 313 LEU A N 1
ATOM 2426 C CA . LEU A 1 313 ? -15.186 -0.707 -9.197 1.00 64.69 313 LEU A CA 1
ATOM 2427 C C . LEU A 1 313 ? -14.691 0.684 -8.813 1.00 64.69 313 LEU A C 1
ATOM 2429 O O . LEU A 1 313 ? -14.445 0.938 -7.629 1.00 64.69 313 LEU A O 1
ATOM 2433 N N . PRO A 1 314 ? -14.576 1.612 -9.781 1.00 56.47 314 PRO A N 1
ATOM 2434 C CA . PRO A 1 314 ? -14.434 3.014 -9.453 1.00 56.47 314 PRO A CA 1
ATOM 2435 C C . PRO A 1 314 ? -15.635 3.402 -8.589 1.00 56.47 314 PRO A C 1
ATOM 2437 O O . PRO A 1 314 ? -16.768 3.444 -9.069 1.00 56.47 314 PRO A O 1
ATOM 2440 N N . LYS A 1 315 ? -15.408 3.698 -7.306 1.00 49.19 315 LYS A N 1
ATOM 2441 C CA . LYS A 1 315 ? -16.369 4.491 -6.544 1.00 49.19 315 LYS A CA 1
ATOM 2442 C C . LYS A 1 315 ? -16.368 5.870 -7.180 1.00 49.19 315 LYS A C 1
ATOM 2444 O O . LYS A 1 315 ? -15.544 6.715 -6.841 1.00 49.19 315 LYS A O 1
ATOM 2449 N N . ILE A 1 316 ? -17.250 6.078 -8.151 1.00 35.62 316 ILE A N 1
ATOM 2450 C CA . ILE A 1 316 ? -17.539 7.418 -8.633 1.00 35.62 316 ILE A CA 1
ATOM 2451 C C . ILE A 1 316 ? -18.204 8.105 -7.447 1.00 35.62 316 ILE A C 1
ATOM 2453 O O . ILE A 1 316 ? -19.332 7.772 -7.084 1.00 35.62 316 ILE A O 1
ATOM 2457 N N . ALA A 1 317 ? -17.499 9.040 -6.815 1.00 32.16 317 ALA A N 1
ATOM 2458 C CA . ALA A 1 317 ? -18.131 10.009 -5.939 1.00 32.16 317 ALA A CA 1
ATOM 2459 C C . ALA A 1 317 ? -19.020 10.916 -6.808 1.00 32.16 317 ALA A C 1
ATOM 2461 O O . ALA A 1 317 ? -18.685 12.060 -7.097 1.00 32.16 317 ALA A O 1
ATOM 2462 N N . MET A 1 318 ? -20.157 10.390 -7.265 1.00 26.44 318 MET A N 1
ATOM 2463 C CA . MET A 1 318 ? -21.307 11.213 -7.604 1.00 26.44 318 MET A CA 1
ATOM 2464 C C . MET A 1 318 ? -21.793 11.745 -6.259 1.00 26.44 318 MET A C 1
ATOM 2466 O O . MET A 1 318 ? -22.555 11.078 -5.563 1.00 26.44 318 MET A O 1
ATOM 2470 N N . GLY A 1 319 ? -21.255 12.892 -5.843 1.00 25.62 319 GLY A N 1
ATOM 2471 C CA . GLY A 1 319 ? -21.784 13.650 -4.719 1.00 25.62 319 GLY A CA 1
ATOM 2472 C C . GLY A 1 319 ? -23.255 13.937 -4.992 1.00 25.62 319 GLY A C 1
ATOM 2473 O O . GLY A 1 319 ? -23.582 14.807 -5.792 1.00 25.62 319 GLY A O 1
ATOM 2474 N N . GLY A 1 320 ? -24.124 13.136 -4.387 1.00 25.75 320 GLY A N 1
ATOM 2475 C CA . GLY A 1 320 ? -25.564 13.309 -4.387 1.00 25.75 320 GLY A CA 1
ATOM 2476 C C . GLY A 1 320 ? -26.017 13.634 -2.975 1.00 25.75 320 GLY A C 1
ATOM 2477 O O . GLY A 1 320 ? -26.302 12.718 -2.208 1.00 25.75 320 GLY A O 1
ATOM 2478 N N . ALA A 1 321 ? -26.032 14.926 -2.656 1.00 26.44 321 ALA A N 1
ATOM 2479 C CA . ALA A 1 321 ? -27.003 15.617 -1.806 1.00 26.44 321 ALA A CA 1
ATOM 2480 C C . ALA A 1 321 ? -26.711 17.121 -1.881 1.00 26.44 321 ALA A C 1
ATOM 2482 O O . ALA A 1 321 ? -25.588 17.515 -1.494 1.00 26.44 321 ALA A O 1
#

Secondary structure (DSSP, 8-state):
-----------------S-----------------------------------------------TT-B-TTSSB-PPPEEEEEEESSGGGHHHHHHHHHHHHHHSPTT-B---TTS---B--HHHHHHHHHHHHHHTTT---EEEEEEE-TTS-HHHHHHHHHTT-EEEE------S--SSTT--GGGTTGGGGGGGGG-TTSSEEEEE-TT----S--GGGGGS-SEEEEEEETTEEEEEEEEE---HHHHHHHHHHTTTS--TTSSHHHHHHHHTGGGGGSPEESSS---SSSPPBPTTS-PPSSEEEEP--------

Sequence (321 aa):
MRFQTLAFACFFFLALVSVVSTRSALSAQDASKQTRPTTGRSAEDSSVTEHTKLPLQTGVRLALDQTGLDNSGSPKLRPLAFVTFLYGNAYVLPARVMMYSLRSHQLKGALFEPPGGVAGELDEDVLRAAAATRARDEARMPHALALALVTPDVSAQARAQLHHDGVYTLEVRRVRNPYTGGDRYNSRFDDVLAKLQVFGLEQFEKVVYVDADALVLGNIHDLFQCGDFCAAFINPCHFNSGVMVIQPSQALFEDMLRKLATTESYDGGDQGFLNVYFSDLFYAPGFGEGDQHRGGQLRRFAVRLPPGPYYLLPKIAMGGA